Protein AF-T1AYI9-F1 (afdb_monomer)

Structure (mmCIF, N/CA/C/O backbone):
data_AF-T1AYI9-F1
#
_entry.id   AF-T1AYI9-F1
#
loop_
_atom_site.group_PDB
_atom_site.id
_atom_site.type_symbol
_atom_site.label_atom_id
_atom_site.label_alt_id
_atom_site.label_comp_id
_atom_site.label_asym_id
_atom_site.label_entity_id
_atom_site.label_seq_id
_atom_site.pdbx_PDB_ins_code
_atom_site.Cartn_x
_atom_site.Cartn_y
_atom_site.Cartn_z
_atom_site.occupancy
_atom_site.B_iso_or_equiv
_atom_site.auth_seq_id
_atom_site.auth_comp_id
_atom_site.auth_asym_id
_atom_site.auth_atom_id
_atom_site.pdbx_PDB_model_num
ATOM 1 N N . MET A 1 1 ? 16.077 8.785 27.965 1.00 60.31 1 MET A N 1
ATOM 2 C CA . MET A 1 1 ? 15.444 9.105 26.664 1.00 60.31 1 MET A CA 1
ATOM 3 C C . MET A 1 1 ? 15.566 7.973 25.637 1.00 60.31 1 MET A C 1
ATOM 5 O O . MET A 1 1 ? 14.597 7.742 24.940 1.00 60.31 1 MET A O 1
ATOM 9 N N . TRP A 1 2 ? 16.660 7.194 25.600 1.00 64.00 2 TRP A N 1
ATOM 10 C CA . TRP A 1 2 ? 16.842 6.026 24.706 1.00 64.00 2 TRP A CA 1
ATOM 11 C C . TRP A 1 2 ? 15.813 4.877 24.839 1.00 64.00 2 TRP A C 1
ATOM 13 O O . TRP A 1 2 ? 15.853 3.950 24.040 1.00 64.00 2 TRP A O 1
ATOM 23 N N . GLY A 1 3 ? 14.896 4.940 25.813 1.00 78.00 3 GLY A N 1
ATOM 24 C CA . GLY A 1 3 ? 13.821 3.959 26.022 1.00 78.00 3 GLY A CA 1
ATOM 25 C C . GLY A 1 3 ? 12.393 4.515 25.913 1.00 78.00 3 GLY A C 1
ATOM 26 O O . GLY A 1 3 ? 11.454 3.771 26.166 1.00 78.00 3 GLY A O 1
ATOM 27 N N . HIS A 1 4 ? 12.209 5.795 25.557 1.00 84.25 4 HIS A N 1
ATOM 28 C CA . HIS A 1 4 ? 10.883 6.427 25.430 1.00 84.25 4 HIS A CA 1
ATOM 29 C C . HIS A 1 4 ? 10.621 6.793 23.967 1.00 84.25 4 HIS A C 1
ATOM 31 O O . HIS A 1 4 ? 10.853 7.925 23.538 1.00 84.25 4 HIS A O 1
ATOM 37 N N . ALA A 1 5 ? 10.226 5.791 23.178 1.00 85.31 5 ALA A N 1
ATOM 38 C CA . ALA A 1 5 ? 10.074 5.918 21.728 1.00 85.31 5 ALA A CA 1
ATOM 39 C C . ALA A 1 5 ? 8.978 6.924 21.323 1.00 85.31 5 ALA A C 1
ATOM 41 O O . ALA A 1 5 ? 9.099 7.593 20.298 1.00 85.31 5 ALA A O 1
ATOM 42 N N . ASP A 1 6 ? 7.954 7.080 22.158 1.00 87.50 6 ASP A N 1
ATOM 43 C CA . ASP A 1 6 ? 6.885 8.069 22.037 1.00 87.50 6 ASP A CA 1
ATOM 44 C C . ASP A 1 6 ? 7.416 9.503 22.177 1.00 87.50 6 ASP A C 1
ATOM 46 O O . ASP A 1 6 ? 7.218 10.338 21.292 1.00 87.50 6 ASP A O 1
ATOM 50 N N . GLN A 1 7 ? 8.175 9.778 23.241 1.00 89.56 7 GLN A N 1
ATOM 51 C CA . GLN A 1 7 ? 8.784 11.086 23.483 1.00 89.56 7 GLN A CA 1
ATOM 52 C C . GLN A 1 7 ? 9.804 11.423 22.394 1.00 89.56 7 GLN A C 1
ATOM 54 O O . GLN A 1 7 ? 9.870 12.561 21.931 1.00 89.56 7 GLN A O 1
ATOM 59 N N . GLN A 1 8 ? 10.563 10.424 21.939 1.00 91.62 8 GLN A N 1
ATOM 60 C CA . GLN A 1 8 ? 11.468 10.556 20.801 1.00 91.62 8 GLN A CA 1
ATOM 61 C C . GLN A 1 8 ? 10.730 10.907 19.511 1.00 91.62 8 GLN A C 1
ATOM 63 O O . GLN A 1 8 ? 11.178 11.794 18.787 1.00 91.62 8 GLN A O 1
ATOM 68 N N . ALA A 1 9 ? 9.605 10.247 19.224 1.00 92.69 9 ALA A N 1
ATOM 69 C CA . ALA A 1 9 ? 8.801 10.525 18.040 1.00 92.69 9 ALA A CA 1
ATOM 70 C C . ALA A 1 9 ? 8.256 11.958 18.058 1.00 92.69 9 ALA A C 1
ATOM 72 O O . ALA A 1 9 ? 8.376 12.674 17.061 1.00 92.69 9 ALA A O 1
ATOM 73 N N . MET A 1 10 ? 7.719 12.394 19.202 1.00 94.25 10 MET A N 1
ATOM 74 C CA . MET A 1 10 ? 7.202 13.753 19.370 1.00 94.25 10 MET A CA 1
ATOM 75 C C . MET A 1 10 ? 8.305 14.798 19.244 1.00 94.25 10 MET A C 1
ATOM 77 O O . MET A 1 10 ? 8.157 15.750 18.478 1.00 94.25 10 MET A O 1
ATOM 81 N N . LEU A 1 11 ? 9.430 14.606 19.938 1.00 95.06 11 LEU A N 1
ATOM 82 C CA . LEU A 1 11 ? 10.567 15.518 19.860 1.00 95.06 11 LEU A CA 1
ATOM 83 C C . LEU A 1 11 ? 11.097 15.602 18.428 1.00 95.06 11 LEU A C 1
ATOM 85 O O . LEU A 1 11 ? 11.293 16.698 17.913 1.00 95.06 11 LEU A O 1
ATOM 89 N N . TRP A 1 12 ? 11.274 14.463 17.753 1.00 95.62 12 TRP A N 1
ATOM 90 C CA . TRP A 1 12 ? 11.760 14.429 16.376 1.00 95.62 12 TRP A CA 1
ATOM 91 C C . TRP A 1 12 ? 10.833 15.175 15.412 1.00 95.62 12 TRP A C 1
ATOM 93 O O . TRP A 1 12 ? 11.319 15.916 14.555 1.00 95.62 12 TRP A O 1
ATOM 103 N N . ALA A 1 13 ? 9.515 15.038 15.575 1.00 96.38 13 ALA A N 1
ATOM 104 C CA . ALA A 1 13 ? 8.531 15.799 14.811 1.00 96.38 13 ALA A CA 1
ATOM 105 C C . ALA A 1 13 ? 8.567 17.303 15.130 1.00 96.38 13 ALA A C 1
ATOM 107 O O . ALA A 1 13 ? 8.412 18.115 14.221 1.00 96.38 13 ALA A O 1
ATOM 108 N N . GLN A 1 14 ? 8.811 17.693 16.384 1.00 95.25 14 GLN A N 1
ATOM 109 C CA . GLN A 1 14 ? 8.949 19.103 16.767 1.00 95.25 14 GLN A CA 1
ATOM 110 C C . GLN A 1 14 ? 10.186 19.751 16.138 1.00 95.25 14 GLN A C 1
ATOM 112 O O . GLN A 1 14 ? 10.084 20.840 15.580 1.00 95.25 14 GLN A O 1
ATOM 117 N N . ILE A 1 15 ? 11.338 19.074 16.173 1.00 96.81 15 ILE A N 1
ATOM 118 C CA . ILE A 1 15 ? 12.576 19.599 15.575 1.00 96.81 15 ILE A CA 1
ATOM 119 C C . ILE A 1 15 ? 12.619 19.445 14.044 1.00 96.81 15 ILE A C 1
ATOM 121 O O . ILE A 1 15 ? 13.463 20.054 13.393 1.00 96.81 15 ILE A O 1
ATOM 125 N N . ASN A 1 16 ? 11.710 18.662 13.448 1.00 95.75 16 ASN A N 1
ATOM 126 C CA . ASN A 1 16 ? 11.573 18.499 11.995 1.00 95.75 16 ASN A CA 1
ATOM 127 C C . ASN A 1 16 ? 10.119 18.741 11.534 1.00 95.75 16 ASN A C 1
ATOM 129 O O . ASN A 1 16 ? 9.461 17.812 11.045 1.00 95.75 16 ASN A O 1
ATOM 133 N N . PRO A 1 17 ? 9.603 19.981 11.635 1.00 93.50 17 PRO A N 1
ATOM 134 C CA . PRO A 1 17 ? 8.199 20.285 11.346 1.00 93.50 17 PRO A CA 1
ATOM 135 C C . PRO A 1 17 ? 7.803 19.996 9.889 1.00 93.50 17 PRO A C 1
ATOM 137 O O . PRO A 1 17 ? 6.674 19.598 9.621 1.00 93.50 17 PRO A O 1
ATOM 140 N N . HIS A 1 18 ? 8.744 20.119 8.951 1.00 90.81 18 HIS A N 1
ATOM 141 C CA . HIS A 1 18 ? 8.508 19.900 7.518 1.00 90.81 18 HIS A CA 1
ATOM 142 C C . HIS A 1 18 ? 8.846 18.479 7.038 1.00 90.81 18 HIS A C 1
ATOM 144 O O . HIS A 1 18 ? 8.680 18.158 5.862 1.00 90.81 18 HIS A O 1
ATOM 150 N N . SER A 1 19 ? 9.331 17.601 7.923 1.00 93.25 19 SER A N 1
ATOM 151 C CA . SER A 1 19 ? 9.639 16.219 7.552 1.00 93.25 19 SER A CA 1
ATOM 152 C C . SER A 1 19 ? 8.375 15.372 7.590 1.00 93.25 19 SER A C 1
ATOM 154 O O . SER A 1 19 ? 7.926 14.965 8.661 1.00 93.25 19 SER A O 1
ATOM 156 N N . ALA A 1 20 ? 7.835 15.031 6.417 1.00 92.62 20 ALA A N 1
ATOM 157 C CA . ALA A 1 20 ? 6.688 14.128 6.316 1.00 92.62 20 ALA A CA 1
ATOM 158 C C . ALA A 1 20 ? 6.925 12.805 7.060 1.00 92.62 20 ALA A C 1
ATOM 160 O O . ALA A 1 20 ? 6.019 12.297 7.710 1.00 92.62 20 ALA A O 1
ATOM 161 N N . ARG A 1 21 ? 8.159 12.284 7.048 1.00 93.12 21 ARG A N 1
ATOM 162 C CA . ARG A 1 21 ? 8.516 11.066 7.785 1.00 93.12 21 ARG A CA 1
ATOM 163 C C . ARG A 1 21 ? 8.443 11.258 9.300 1.00 93.12 21 ARG A C 1
ATOM 165 O O . ARG A 1 21 ? 7.921 10.382 9.983 1.00 93.12 21 ARG A O 1
ATOM 172 N N . ALA A 1 22 ? 8.951 12.377 9.820 1.00 96.00 22 ALA A N 1
ATOM 173 C CA . ALA A 1 22 ? 8.902 12.661 11.255 1.00 96.00 22 ALA A CA 1
ATOM 174 C C . ALA A 1 22 ? 7.457 12.851 11.728 1.00 96.00 22 ALA A C 1
ATOM 176 O O . ALA A 1 22 ? 7.043 12.261 12.723 1.00 96.00 22 ALA A O 1
ATOM 177 N N . GLN A 1 23 ? 6.662 13.596 10.958 1.00 97.00 23 GLN A N 1
ATOM 178 C CA . GLN A 1 23 ? 5.251 13.822 11.260 1.00 97.00 23 GLN A CA 1
ATOM 179 C C . GLN A 1 23 ? 4.417 12.541 11.148 1.00 97.00 23 GLN A C 1
ATOM 181 O O . GLN A 1 23 ? 3.572 12.283 12.001 1.00 97.00 23 GLN A O 1
ATOM 186 N N . ALA A 1 24 ? 4.680 11.706 10.140 1.00 95.31 24 ALA A N 1
ATOM 187 C CA . ALA A 1 24 ? 4.054 10.397 10.004 1.00 95.31 24 ALA A CA 1
ATOM 188 C C . ALA A 1 24 ? 4.375 9.489 11.199 1.00 95.31 24 ALA A C 1
ATOM 190 O O . ALA A 1 24 ? 3.488 8.812 11.711 1.00 95.31 24 ALA A O 1
ATOM 191 N N . TYR A 1 25 ? 5.630 9.474 11.648 1.00 95.62 25 TYR A N 1
ATOM 192 C CA . TYR A 1 25 ? 6.048 8.675 12.796 1.00 95.62 25 TYR A CA 1
ATOM 193 C C . TYR A 1 25 ? 5.373 9.149 14.088 1.00 95.62 25 TYR A C 1
ATOM 195 O O . TYR A 1 25 ? 4.824 8.332 14.819 1.00 95.62 25 TYR A O 1
ATOM 203 N N . ALA A 1 26 ? 5.308 10.463 14.323 1.00 97.06 26 ALA A N 1
ATOM 204 C CA . ALA A 1 26 ? 4.557 11.022 15.445 1.00 97.06 26 ALA A CA 1
ATOM 205 C C . ALA A 1 26 ? 3.064 10.652 15.394 1.00 97.06 26 ALA A C 1
ATOM 207 O O . ALA A 1 26 ? 2.533 10.142 16.377 1.00 97.06 26 ALA A O 1
ATOM 208 N N . ALA A 1 27 ? 2.412 10.795 14.237 1.00 97.44 27 ALA A N 1
ATOM 209 C CA . ALA A 1 27 ? 1.005 10.422 14.077 1.00 97.44 27 ALA A CA 1
ATOM 210 C C . ALA A 1 27 ? 0.736 8.936 14.385 1.00 97.44 27 ALA A C 1
ATOM 212 O O . ALA A 1 27 ? -0.317 8.596 14.919 1.00 97.44 27 ALA A O 1
ATOM 213 N N . GLN A 1 28 ? 1.682 8.041 14.074 1.00 95.50 28 GLN A N 1
ATOM 214 C CA . GLN A 1 28 ? 1.567 6.618 14.420 1.00 95.50 28 GLN A CA 1
ATOM 215 C C . GLN A 1 28 ? 1.605 6.390 15.935 1.00 95.50 28 GLN A C 1
ATOM 217 O O . GLN A 1 28 ? 0.840 5.567 16.428 1.00 95.50 28 GLN A O 1
ATOM 222 N N . PHE A 1 29 ? 2.445 7.127 16.671 1.00 95.81 29 PHE A N 1
ATOM 223 C CA . PHE A 1 29 ? 2.471 7.069 18.137 1.00 95.81 29 PHE A CA 1
ATOM 224 C C . PHE A 1 29 ? 1.217 7.672 18.765 1.00 95.81 29 PHE A C 1
ATOM 226 O O . PHE A 1 29 ? 0.661 7.073 19.678 1.00 95.81 29 PHE A O 1
ATOM 233 N N . GLU A 1 30 ? 0.738 8.812 18.264 1.00 96.25 30 GLU A N 1
ATOM 234 C CA . GLU A 1 30 ? -0.527 9.410 18.712 1.00 96.25 30 GLU A CA 1
ATOM 235 C C . GLU A 1 30 ? -1.679 8.406 18.553 1.00 96.25 30 GLU A C 1
ATOM 237 O O . GLU A 1 30 ? -2.366 8.091 19.521 1.00 96.25 30 GLU A O 1
ATOM 242 N N . ALA A 1 31 ? -1.823 7.807 17.368 1.00 95.81 31 ALA A N 1
ATOM 243 C CA . ALA A 1 31 ? -2.833 6.783 17.108 1.00 95.81 31 ALA A CA 1
ATOM 244 C C . ALA A 1 31 ? -2.655 5.531 17.991 1.00 95.81 31 ALA A C 1
ATOM 246 O O . ALA A 1 31 ? -3.611 5.055 18.599 1.00 95.81 31 ALA A O 1
ATOM 247 N N . GLY A 1 32 ? -1.425 5.014 18.102 1.00 94.19 32 GLY A N 1
ATOM 248 C CA . GLY A 1 32 ? -1.103 3.832 18.912 1.00 94.19 32 GLY A CA 1
ATOM 249 C C . GLY A 1 32 ? -1.342 4.021 20.413 1.00 94.19 32 GLY A C 1
ATOM 250 O O . GLY A 1 32 ? -1.667 3.060 21.102 1.00 94.19 32 GLY A O 1
ATOM 251 N N . ASN A 1 33 ? -1.260 5.260 20.900 1.00 94.31 33 ASN A N 1
ATOM 252 C CA . ASN A 1 33 ? -1.524 5.632 22.291 1.00 94.31 33 ASN A CA 1
ATOM 253 C C . ASN A 1 33 ? -2.998 5.999 22.550 1.00 94.31 33 ASN A C 1
ATOM 255 O O . ASN A 1 33 ? -3.314 6.603 23.576 1.00 94.31 33 ASN A O 1
ATOM 259 N N . GLY A 1 34 ? -3.908 5.677 21.624 1.00 94.81 34 GLY A N 1
ATOM 260 C CA . GLY A 1 34 ? -5.333 5.971 21.773 1.00 94.81 34 GLY A CA 1
ATOM 261 C C . GLY A 1 34 ? -5.693 7.443 21.559 1.00 94.81 34 GLY A C 1
ATOM 262 O O . GLY A 1 34 ? -6.758 7.867 21.996 1.00 94.81 34 GLY A O 1
ATOM 263 N N . GLN A 1 35 ? -4.844 8.214 20.867 1.00 97.06 35 GLN A N 1
ATOM 264 C CA . GLN A 1 35 ? -5.085 9.613 20.486 1.00 97.06 35 GLN A CA 1
ATOM 265 C C . GLN A 1 35 ? -5.261 9.787 18.959 1.00 97.06 35 GLN A C 1
ATOM 267 O O . GLN A 1 35 ? -4.561 10.589 18.330 1.00 97.06 35 GLN A O 1
ATOM 272 N N . PRO A 1 36 ? -6.198 9.070 18.305 1.00 97.44 36 PRO A N 1
ATOM 273 C CA . PRO A 1 36 ? -6.382 9.167 16.856 1.00 97.44 36 PRO A CA 1
ATOM 274 C C . PRO A 1 36 ? -6.878 10.550 16.398 1.00 97.44 36 PRO A C 1
ATOM 276 O O . PRO A 1 36 ? -6.594 10.966 15.276 1.00 97.44 36 PRO A O 1
ATOM 279 N N . VAL A 1 37 ? -7.566 11.308 17.260 1.00 98.06 37 VAL A N 1
ATOM 280 C CA . VAL A 1 37 ? -7.987 12.689 16.956 1.00 98.06 37 VAL A CA 1
ATOM 281 C C . VAL A 1 37 ? -6.775 13.614 16.801 1.00 98.06 37 VAL A C 1
ATOM 283 O O . VAL A 1 37 ? -6.724 14.418 15.868 1.00 98.06 37 VAL A O 1
ATOM 286 N N . ASP A 1 38 ? -5.772 13.476 17.670 1.00 97.50 38 ASP A N 1
ATOM 287 C CA . ASP A 1 38 ? -4.544 14.273 17.602 1.00 97.50 38 ASP A CA 1
ATOM 288 C C . ASP A 1 38 ? -3.718 13.907 16.364 1.00 97.50 38 ASP A C 1
ATOM 290 O O . ASP A 1 38 ? -3.290 14.798 15.622 1.00 97.50 38 ASP A O 1
ATOM 294 N N . ALA A 1 39 ? -3.614 12.608 16.064 1.00 98.06 39 ALA A N 1
ATOM 295 C CA . ALA A 1 39 ? -2.990 12.119 14.839 1.00 98.06 39 ALA A CA 1
ATOM 296 C C . ALA A 1 39 ? -3.663 12.699 13.583 1.00 98.06 39 ALA A C 1
ATOM 298 O O . ALA A 1 39 ? -2.990 13.174 12.666 1.00 98.06 39 ALA A O 1
ATOM 299 N N . GLN A 1 40 ? -4.999 12.720 13.534 1.00 98.19 40 GLN A N 1
ATOM 300 C CA . GLN A 1 40 ? -5.732 13.307 12.413 1.00 98.19 40 GLN A CA 1
ATOM 301 C C . GLN A 1 40 ? -5.470 14.815 12.294 1.00 98.19 40 GLN A C 1
ATOM 303 O O . GLN A 1 40 ? -5.189 15.302 11.195 1.00 98.19 40 GLN A O 1
ATOM 308 N N . ARG A 1 41 ? -5.511 15.545 13.417 1.00 97.69 41 ARG A N 1
ATOM 309 C CA . ARG A 1 41 ? -5.231 16.988 13.469 1.00 97.69 41 ARG A CA 1
ATOM 310 C C . ARG A 1 41 ? -3.824 17.315 12.961 1.00 97.69 41 ARG A C 1
ATOM 312 O O . ARG A 1 41 ? -3.652 18.333 12.294 1.00 97.69 41 ARG A O 1
ATOM 319 N N . ARG A 1 42 ? -2.840 16.444 13.213 1.00 96.81 42 ARG A N 1
ATOM 320 C CA . ARG A 1 42 ? -1.474 16.557 12.676 1.00 96.81 42 ARG A CA 1
ATOM 321 C C . ARG A 1 42 ? -1.414 16.323 11.165 1.00 96.81 42 ARG A C 1
ATOM 323 O O . ARG A 1 42 ? -0.766 17.085 10.452 1.00 96.81 42 ARG A O 1
ATOM 330 N N . LEU A 1 43 ? -2.054 15.263 10.671 1.00 98.00 43 LEU A N 1
ATOM 331 C CA . LEU A 1 43 ? -1.887 14.796 9.288 1.00 98.00 43 LEU A CA 1
ATOM 332 C C . LEU A 1 43 ? -2.594 15.674 8.250 1.00 98.00 43 LEU A C 1
ATOM 334 O O . LEU A 1 43 ? -2.046 15.898 7.170 1.00 98.00 43 LEU A O 1
ATOM 338 N N . LEU A 1 44 ? -3.795 16.169 8.557 1.00 97.62 44 LEU A N 1
ATOM 339 C CA . LEU A 1 44 ? -4.621 16.924 7.608 1.00 97.62 44 LEU A CA 1
ATOM 340 C C . LEU A 1 44 ? -3.928 18.165 7.004 1.00 97.62 44 LEU A C 1
ATOM 342 O O . LEU A 1 44 ? -3.865 18.246 5.775 1.00 97.62 44 LEU A O 1
ATOM 346 N N . PRO A 1 45 ? -3.373 19.112 7.789 1.00 96.44 45 PRO A N 1
ATOM 347 C CA . PRO A 1 45 ? -2.722 20.294 7.217 1.00 96.44 45 PRO A CA 1
ATOM 348 C C . PRO A 1 45 ? -1.465 19.942 6.410 1.00 96.44 45 PRO A C 1
ATOM 350 O O . PRO A 1 45 ? -1.189 20.568 5.388 1.00 96.44 45 PRO A O 1
ATOM 353 N N . LEU A 1 46 ? -0.724 18.907 6.818 1.00 96.31 46 LEU A N 1
ATOM 354 C CA . LEU A 1 46 ? 0.473 18.460 6.104 1.00 96.31 46 LEU A CA 1
ATOM 355 C C . LEU A 1 46 ? 0.134 17.857 4.740 1.00 96.31 46 LEU A C 1
ATOM 357 O O . LEU A 1 46 ? 0.857 18.093 3.777 1.00 96.31 46 LEU A O 1
ATOM 361 N N . LEU A 1 47 ? -0.967 17.111 4.642 1.00 96.44 47 LEU A N 1
ATOM 362 C CA . LEU A 1 47 ? -1.450 16.571 3.370 1.00 96.44 47 LEU A CA 1
ATOM 363 C C . LEU A 1 47 ? -1.988 17.653 2.438 1.00 96.44 47 LEU A C 1
ATOM 365 O O . LEU A 1 47 ? -1.806 17.545 1.229 1.00 96.44 47 LEU A O 1
ATOM 369 N N . ALA A 1 48 ? -2.608 18.701 2.984 1.00 95.94 48 ALA A N 1
ATOM 370 C CA . ALA A 1 48 ? -3.014 19.855 2.187 1.00 95.94 48 ALA A CA 1
ATOM 371 C C . ALA A 1 48 ? -1.798 20.574 1.573 1.00 95.94 48 ALA A C 1
ATOM 373 O O . ALA A 1 48 ? -1.840 20.969 0.411 1.00 95.94 48 ALA A O 1
ATOM 374 N N . ALA A 1 49 ? -0.701 20.702 2.328 1.00 95.75 49 ALA A N 1
ATOM 375 C CA . ALA A 1 49 ? 0.539 21.315 1.849 1.00 95.75 49 ALA A CA 1
ATOM 376 C C . ALA A 1 49 ? 1.363 20.397 0.924 1.00 95.75 49 ALA A C 1
ATOM 378 O O . ALA A 1 49 ? 2.034 20.873 0.007 1.00 95.75 49 ALA A O 1
ATOM 379 N N . HIS A 1 50 ? 1.328 19.085 1.163 1.00 95.62 50 HIS A N 1
ATOM 380 C CA . HIS A 1 50 ? 2.160 18.093 0.479 1.00 95.62 50 HIS A CA 1
ATOM 381 C C . HIS A 1 50 ? 1.327 16.878 0.031 1.00 95.62 50 HIS A C 1
ATOM 383 O O . HIS A 1 50 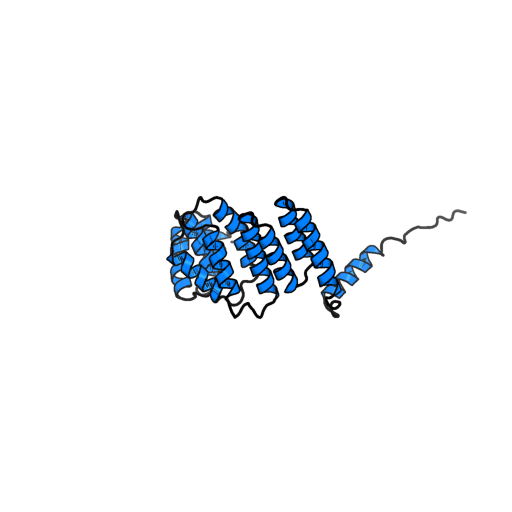? 1.437 15.792 0.612 1.00 95.62 50 HIS A O 1
ATOM 389 N N . PRO A 1 51 ? 0.492 17.036 -1.013 1.00 96.69 51 PRO A N 1
ATOM 390 C CA . PRO A 1 51 ? -0.444 15.999 -1.449 1.00 96.69 51 PRO A CA 1
ATOM 391 C C . PRO A 1 51 ? 0.231 14.769 -2.077 1.00 96.69 51 PRO A C 1
ATOM 393 O O . PRO A 1 51 ? -0.435 13.761 -2.284 1.00 96.69 51 PRO A O 1
ATOM 396 N N . ASP A 1 52 ? 1.534 14.820 -2.368 1.00 96.00 52 ASP A N 1
ATOM 397 C CA . ASP A 1 52 ? 2.322 13.708 -2.913 1.00 96.00 52 ASP A CA 1
ATOM 398 C C . ASP A 1 52 ? 2.914 12.779 -1.834 1.00 96.00 52 ASP A C 1
ATOM 400 O O . ASP A 1 52 ? 3.560 11.774 -2.151 1.00 96.00 52 ASP A O 1
ATOM 404 N N . GLN A 1 53 ? 2.679 13.076 -0.550 1.00 96.25 53 GLN A N 1
ATOM 405 C CA . GLN A 1 53 ? 3.235 12.325 0.575 1.00 96.25 53 GLN A CA 1
ATOM 406 C C . GLN A 1 53 ? 2.364 11.128 0.964 1.00 96.25 53 GLN A C 1
ATOM 408 O O . GLN A 1 53 ? 1.576 11.166 1.913 1.00 96.25 53 GLN A O 1
ATOM 413 N N . VAL A 1 54 ? 2.574 10.011 0.267 1.00 96.62 54 VAL A N 1
ATOM 414 C CA . VAL A 1 54 ? 1.822 8.759 0.471 1.00 96.62 54 VAL A CA 1
ATOM 415 C C . VAL A 1 54 ? 1.874 8.237 1.914 1.00 96.62 54 VAL A C 1
ATOM 417 O O . VAL A 1 54 ? 0.875 7.731 2.416 1.00 96.62 54 VAL A O 1
ATOM 420 N N . GLN A 1 55 ? 2.987 8.431 2.632 1.00 95.56 55 GLN A N 1
ATOM 421 C CA . GLN A 1 55 ? 3.104 8.006 4.033 1.00 95.56 55 GLN A CA 1
ATOM 422 C C . GLN A 1 55 ? 2.112 8.735 4.951 1.00 95.56 55 GLN A C 1
ATOM 424 O O . GLN A 1 55 ? 1.530 8.117 5.842 1.00 95.56 55 GLN A O 1
ATOM 429 N N . LEU A 1 56 ? 1.894 10.034 4.721 1.00 97.31 56 LEU A N 1
ATOM 430 C CA . LEU A 1 56 ? 0.920 10.814 5.481 1.00 97.31 56 LEU A CA 1
ATOM 431 C C . LEU A 1 56 ? -0.506 10.371 5.141 1.00 97.31 56 LEU A C 1
ATOM 433 O O . LEU A 1 56 ? -1.325 10.198 6.041 1.00 97.31 56 LEU A O 1
ATOM 437 N N . ALA A 1 57 ? -0.786 10.136 3.856 1.00 98.12 57 ALA A N 1
ATOM 438 C CA . ALA A 1 57 ? -2.113 9.740 3.396 1.00 98.12 57 ALA A CA 1
ATOM 439 C C . ALA A 1 57 ? -2.514 8.363 3.940 1.00 98.12 57 ALA A C 1
ATOM 441 O O . ALA A 1 57 ? -3.619 8.189 4.443 1.00 98.12 57 ALA A O 1
ATOM 442 N N . PHE A 1 58 ? -1.594 7.402 3.917 1.00 97.75 58 PHE A N 1
ATOM 443 C CA . PHE A 1 58 ? -1.809 6.059 4.453 1.00 97.75 58 PHE A CA 1
ATOM 444 C C . PHE A 1 58 ? -2.001 6.052 5.969 1.00 97.75 58 PHE A C 1
ATOM 446 O O . PHE A 1 58 ? -2.873 5.347 6.477 1.00 97.75 58 PHE A O 1
ATOM 453 N N . ASN A 1 59 ? -1.245 6.876 6.699 1.00 97.50 59 ASN A N 1
ATOM 454 C CA . ASN A 1 59 ? -1.496 7.066 8.123 1.00 97.50 59 ASN A CA 1
ATOM 455 C C . ASN A 1 59 ? -2.882 7.673 8.378 1.00 97.50 59 ASN A C 1
ATOM 457 O O . ASN A 1 59 ? -3.549 7.245 9.314 1.00 97.50 59 ASN A O 1
ATOM 461 N N . LEU A 1 60 ? -3.341 8.619 7.549 1.00 98.50 60 LEU A N 1
ATOM 462 C CA . LEU A 1 60 ? -4.670 9.213 7.705 1.00 98.50 60 LEU A CA 1
ATOM 463 C C . LEU A 1 60 ? -5.779 8.170 7.519 1.00 98.50 60 LEU A C 1
ATOM 465 O O . LEU A 1 60 ? -6.726 8.175 8.300 1.00 98.50 60 LEU A O 1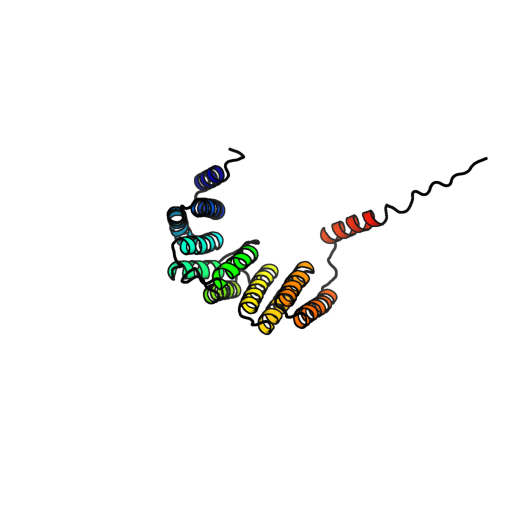
ATOM 469 N N . LEU A 1 61 ? -5.648 7.261 6.544 1.00 98.38 61 LEU A N 1
ATOM 470 C CA . LEU A 1 61 ? -6.591 6.149 6.370 1.00 98.38 61 LEU A CA 1
ATOM 471 C C . LEU A 1 61 ? -6.641 5.259 7.621 1.00 98.38 61 LEU A C 1
ATOM 473 O O . LEU A 1 61 ? -7.723 4.983 8.134 1.00 98.38 61 LEU A O 1
ATOM 477 N N . ASN A 1 62 ? -5.477 4.875 8.156 1.00 96.50 62 ASN A N 1
ATOM 478 C CA . ASN A 1 62 ? -5.389 4.061 9.372 1.00 96.50 62 ASN A CA 1
ATOM 479 C C . ASN A 1 62 ? -6.027 4.766 10.582 1.00 96.50 62 ASN A C 1
ATOM 481 O O . ASN A 1 62 ? -6.775 4.152 11.338 1.00 96.50 62 ASN A O 1
ATOM 485 N N . VAL A 1 63 ? -5.747 6.059 10.756 1.00 97.88 63 VAL A N 1
ATOM 486 C CA . VAL A 1 63 ? -6.289 6.879 11.848 1.00 97.88 63 VAL A CA 1
ATOM 487 C C . VAL A 1 63 ? -7.803 7.019 11.731 1.00 97.88 63 VAL A C 1
ATOM 489 O O . VAL A 1 63 ? -8.518 6.824 12.706 1.00 97.88 63 VAL A O 1
ATOM 492 N N . GLN A 1 64 ? -8.316 7.320 10.539 1.00 98.00 64 GLN A N 1
ATOM 493 C CA . GLN A 1 64 ? -9.757 7.431 10.318 1.00 98.00 64 GLN A CA 1
ATOM 494 C C . GLN A 1 64 ? -10.487 6.114 10.554 1.00 98.00 64 GLN A C 1
ATOM 496 O O . GLN A 1 64 ? -11.586 6.103 11.101 1.00 98.00 64 GLN A O 1
ATOM 501 N N . CYS A 1 65 ? -9.839 5.001 10.231 1.00 96.62 65 CYS A N 1
ATOM 502 C CA . CYS A 1 65 ? -10.359 3.690 10.554 1.00 96.62 65 CYS A CA 1
ATOM 503 C C . CYS A 1 65 ? -10.570 3.492 12.066 1.00 96.62 65 CYS A C 1
ATOM 505 O O . CYS A 1 65 ? -11.614 2.999 12.483 1.00 96.62 65 CYS A O 1
ATOM 507 N N . GLN A 1 66 ? -9.636 3.969 12.899 1.00 95.94 66 GLN A N 1
ATOM 508 C CA . GLN A 1 66 ? -9.784 3.973 14.363 1.00 95.94 66 GLN A CA 1
ATOM 509 C C . GLN A 1 66 ? -10.869 4.945 14.856 1.00 95.94 66 GLN A C 1
ATOM 511 O O . GLN A 1 66 ? -11.453 4.727 15.912 1.00 95.94 66 GLN A O 1
ATOM 516 N N . LEU A 1 67 ? -11.152 6.004 14.092 1.00 97.12 67 LEU A N 1
ATOM 517 C CA . LEU A 1 67 ? -12.208 6.984 14.376 1.00 97.12 67 LEU A CA 1
ATOM 518 C C . LEU A 1 67 ? -13.601 6.542 13.891 1.00 97.12 67 LEU A C 1
ATOM 520 O O . LEU A 1 67 ? -14.554 7.307 14.021 1.00 97.12 67 LEU A O 1
ATOM 524 N N . GLY A 1 68 ? -13.733 5.330 13.347 1.00 95.88 68 GLY A N 1
ATOM 525 C CA . GLY A 1 68 ? -15.020 4.751 12.954 1.00 95.88 68 GLY A CA 1
ATOM 526 C C . GLY A 1 68 ? -15.307 4.749 11.453 1.00 95.88 68 GLY A C 1
ATOM 527 O O . GLY A 1 68 ? -16.393 4.335 11.054 1.00 95.88 68 GLY A O 1
ATOM 528 N N . GLY A 1 69 ? -14.363 5.169 10.608 1.00 97.25 69 GLY A N 1
ATOM 529 C CA . GLY A 1 69 ? -14.488 5.014 9.160 1.00 97.25 69 GLY A CA 1
ATOM 530 C C . GLY A 1 69 ? -13.671 6.010 8.348 1.00 97.25 69 GLY A C 1
ATOM 531 O O . GLY A 1 69 ? -13.369 7.120 8.784 1.00 97.25 69 GLY A O 1
ATOM 532 N N . VAL A 1 70 ? -13.336 5.605 7.128 1.00 98.12 70 VAL A N 1
ATOM 533 C CA . VAL A 1 70 ? -12.605 6.415 6.156 1.00 98.12 70 VAL A CA 1
ATOM 534 C C . VAL A 1 70 ? -13.559 7.301 5.370 1.00 98.12 70 VAL A C 1
ATOM 536 O O . VAL A 1 70 ? -14.542 6.847 4.786 1.00 98.12 70 VAL A O 1
ATOM 539 N N . THR A 1 71 ? -13.238 8.591 5.315 1.00 98.06 71 THR A N 1
ATOM 540 C CA . THR A 1 71 ? -14.013 9.574 4.563 1.00 98.06 71 THR A CA 1
ATOM 541 C C . THR A 1 71 ? -13.613 9.589 3.090 1.00 98.06 71 THR A C 1
ATOM 543 O O . THR A 1 71 ? -12.461 9.335 2.725 1.00 98.06 71 THR A O 1
ATOM 546 N N . ALA A 1 72 ? -14.548 9.987 2.222 1.00 97.94 72 ALA A N 1
ATOM 547 C CA . ALA A 1 72 ? -14.278 10.152 0.792 1.00 97.94 72 ALA A CA 1
ATOM 548 C C . ALA A 1 72 ? -13.113 11.125 0.518 1.00 97.94 72 ALA A C 1
ATOM 550 O O . ALA A 1 72 ? -12.332 10.911 -0.409 1.00 97.94 72 ALA A O 1
ATOM 551 N N . ALA A 1 73 ? -12.960 12.160 1.354 1.00 97.81 73 ALA A N 1
ATOM 552 C CA . ALA A 1 73 ? -11.863 13.119 1.258 1.00 97.81 73 ALA A CA 1
ATOM 553 C C . ALA A 1 73 ? -10.498 12.472 1.545 1.00 97.81 73 ALA A C 1
ATOM 555 O O . ALA A 1 73 ? -9.557 12.683 0.785 1.00 97.81 73 ALA A O 1
ATOM 556 N N . ALA A 1 74 ? -10.380 11.641 2.586 1.00 98.12 74 ALA A N 1
ATOM 557 C CA . ALA A 1 74 ? -9.126 10.942 2.874 1.00 98.12 74 ALA A CA 1
ATOM 558 C C . ALA A 1 74 ? -8.791 9.893 1.809 1.00 98.12 74 ALA A C 1
ATOM 560 O O . ALA A 1 74 ? -7.639 9.802 1.383 1.00 98.12 74 ALA A O 1
ATOM 561 N N . ALA A 1 75 ? -9.798 9.161 1.323 1.00 98.50 75 ALA A N 1
ATOM 562 C CA . ALA A 1 75 ? -9.643 8.256 0.189 1.00 98.50 75 ALA A CA 1
ATOM 563 C C . ALA A 1 75 ? -9.130 8.998 -1.058 1.00 98.50 75 ALA A C 1
ATOM 565 O O . ALA A 1 75 ? -8.223 8.520 -1.741 1.00 98.50 75 ALA A O 1
ATOM 566 N N . GLN A 1 76 ? -9.656 10.197 -1.331 1.00 98.50 76 GLN A N 1
ATOM 567 C CA . GLN A 1 76 ? -9.184 11.024 -2.438 1.00 98.50 76 GLN A CA 1
ATOM 568 C C . GLN A 1 76 ? -7.752 11.524 -2.223 1.00 98.50 76 GLN A C 1
ATOM 570 O O . GLN A 1 76 ? -6.952 11.453 -3.154 1.00 98.50 76 GLN A O 1
ATOM 575 N N . SER A 1 77 ? -7.393 11.962 -1.015 1.00 98.31 77 SER A N 1
ATOM 576 C CA . SER A 1 77 ? -6.013 12.342 -0.685 1.00 98.31 77 SER A CA 1
ATOM 577 C C . SER A 1 77 ? -5.034 11.184 -0.894 1.00 98.31 77 SER A C 1
ATOM 579 O O . SER A 1 77 ? -3.958 11.385 -1.451 1.00 98.31 77 SER A O 1
ATOM 581 N N . ALA A 1 78 ? -5.415 9.959 -0.521 1.00 98.50 78 ALA A N 1
ATOM 582 C CA . ALA A 1 78 ? -4.601 8.769 -0.753 1.00 98.50 78 ALA A CA 1
ATOM 583 C C . ALA A 1 78 ? -4.446 8.436 -2.243 1.00 98.50 78 ALA A C 1
ATOM 585 O O . ALA A 1 78 ? -3.332 8.140 -2.679 1.00 98.50 78 ALA A O 1
ATOM 586 N N . ARG A 1 79 ? -5.514 8.553 -3.046 1.00 98.69 79 ARG A N 1
ATOM 587 C CA . ARG A 1 79 ? -5.424 8.409 -4.511 1.00 98.69 79 ARG A CA 1
ATOM 588 C C . ARG A 1 79 ? -4.493 9.451 -5.126 1.00 98.69 79 ARG A C 1
ATOM 590 O O . ARG A 1 79 ? -3.629 9.094 -5.922 1.00 98.69 79 ARG A O 1
ATOM 597 N N . THR A 1 80 ? -4.619 10.717 -4.730 1.00 98.50 80 THR A N 1
ATOM 598 C CA . THR A 1 80 ? -3.735 11.795 -5.201 1.00 98.50 80 THR A CA 1
ATOM 599 C C . THR A 1 80 ? -2.276 11.515 -4.843 1.00 98.50 80 THR A C 1
ATOM 601 O O . THR A 1 80 ? -1.398 11.648 -5.699 1.00 98.50 80 THR A O 1
ATOM 604 N N . ALA A 1 81 ? -2.010 11.069 -3.614 1.00 98.12 81 ALA A N 1
ATOM 605 C CA . ALA A 1 81 ? -0.662 10.727 -3.186 1.00 98.12 81 ALA A CA 1
ATOM 606 C C . ALA A 1 81 ? -0.085 9.561 -4.002 1.00 98.12 81 ALA A C 1
ATOM 608 O O . ALA A 1 81 ? 1.031 9.663 -4.502 1.00 98.12 81 ALA A O 1
ATOM 609 N N . MET A 1 82 ? -0.857 8.496 -4.236 1.00 98.19 82 MET A N 1
ATOM 610 C CA . MET A 1 82 ? -0.440 7.377 -5.094 1.00 98.19 82 MET A CA 1
ATOM 611 C C . MET A 1 82 ? -0.151 7.820 -6.536 1.00 98.19 82 MET A C 1
ATOM 613 O O . MET A 1 82 ? 0.875 7.444 -7.108 1.00 98.19 82 MET A O 1
ATOM 617 N N . ALA A 1 83 ? -1.002 8.684 -7.095 1.00 98.06 83 ALA A N 1
ATOM 618 C CA . ALA A 1 83 ? -0.870 9.195 -8.457 1.00 98.06 83 ALA A CA 1
ATOM 619 C C . ALA A 1 83 ? 0.332 10.131 -8.663 1.00 98.06 83 ALA A C 1
ATOM 621 O O . ALA A 1 83 ? 0.767 10.324 -9.799 1.00 98.06 83 ALA A O 1
ATOM 622 N N . THR A 1 84 ? 0.872 10.728 -7.594 1.00 97.00 84 THR A N 1
ATOM 623 C CA . THR A 1 84 ? 1.884 11.796 -7.702 1.00 97.00 84 THR A CA 1
ATOM 624 C C . THR A 1 84 ? 3.179 11.544 -6.929 1.00 97.00 84 THR A C 1
ATOM 626 O O . THR A 1 84 ? 4.176 12.231 -7.187 1.00 97.00 84 THR A O 1
ATOM 629 N N . MET A 1 85 ? 3.219 10.548 -6.036 1.00 95.50 85 MET A N 1
ATOM 630 C CA . MET A 1 85 ? 4.403 10.211 -5.242 1.00 95.50 85 MET A CA 1
ATOM 631 C C . MET A 1 85 ? 5.634 9.960 -6.115 1.00 95.50 85 MET A C 1
ATOM 633 O O . MET A 1 85 ? 5.550 9.435 -7.227 1.00 95.50 85 MET A O 1
ATOM 637 N N . ARG A 1 86 ? 6.805 10.336 -5.597 1.00 91.31 86 ARG A N 1
ATOM 638 C CA . ARG A 1 86 ? 8.077 10.234 -6.331 1.00 91.31 86 ARG A CA 1
ATOM 639 C C . ARG A 1 86 ? 8.824 8.937 -6.046 1.00 91.31 86 ARG A C 1
ATOM 641 O O . ARG A 1 86 ? 9.352 8.317 -6.960 1.00 91.31 86 ARG A O 1
ATOM 648 N N . ASN A 1 87 ? 8.906 8.548 -4.776 1.00 84.94 87 ASN A N 1
ATOM 649 C CA . ASN A 1 87 ? 9.622 7.347 -4.360 1.00 84.94 87 ASN A CA 1
ATOM 650 C C . ASN A 1 87 ? 9.046 6.815 -3.041 1.00 84.94 87 ASN A C 1
ATOM 652 O O . ASN A 1 87 ? 9.331 7.381 -1.986 1.00 84.94 87 ASN A O 1
ATOM 656 N N . PRO A 1 88 ? 8.265 5.730 -3.075 1.00 84.06 88 PRO A N 1
ATOM 657 C CA . PRO A 1 88 ? 7.647 5.203 -1.869 1.00 84.06 88 PRO A CA 1
ATOM 658 C C . PRO A 1 88 ? 8.566 4.301 -1.027 1.00 84.06 88 PRO A C 1
ATOM 660 O O . PRO A 1 88 ? 8.161 3.864 0.046 1.00 84.06 88 PRO A O 1
ATOM 663 N N . GLY A 1 89 ? 9.793 3.981 -1.458 1.00 85.25 89 GLY A N 1
ATOM 664 C CA . GLY A 1 89 ? 10.613 3.006 -0.721 1.00 85.25 89 GLY A CA 1
ATOM 665 C C . GLY A 1 89 ? 9.904 1.647 -0.606 1.00 85.25 89 GLY A C 1
ATOM 666 O O . GLY A 1 89 ? 9.165 1.250 -1.497 1.00 85.25 89 GLY A O 1
ATOM 667 N N . THR A 1 90 ? 10.086 0.930 0.497 1.00 85.94 90 THR A N 1
ATOM 668 C CA . THR A 1 90 ? 9.370 -0.333 0.779 1.00 85.94 90 THR A CA 1
ATOM 669 C C . THR A 1 90 ? 7.984 -0.118 1.411 1.00 85.94 90 THR A C 1
ATOM 671 O O . THR A 1 90 ? 7.347 -1.057 1.894 1.00 85.94 90 THR A O 1
ATOM 674 N N . LEU A 1 91 ? 7.502 1.130 1.452 1.00 92.44 91 LEU A N 1
ATOM 675 C CA . LEU A 1 91 ? 6.261 1.479 2.139 1.00 92.44 91 LEU A CA 1
ATOM 676 C C . LEU A 1 91 ? 5.040 0.813 1.505 1.00 92.44 91 LEU A C 1
ATOM 678 O O . LEU A 1 91 ? 4.183 0.351 2.249 1.00 92.44 91 LEU A O 1
ATOM 682 N N . LEU A 1 92 ? 4.953 0.755 0.169 1.00 93.69 92 LEU A N 1
ATOM 683 C CA . LEU A 1 92 ? 3.750 0.245 -0.499 1.00 93.69 92 LEU A CA 1
ATOM 684 C C . LEU A 1 92 ? 3.497 -1.212 -0.134 1.00 93.69 92 LEU A C 1
ATOM 686 O O . LEU A 1 92 ? 2.463 -1.521 0.445 1.00 93.69 92 LEU A O 1
ATOM 690 N N . THR A 1 93 ? 4.458 -2.090 -0.412 1.00 92.25 93 THR A N 1
ATOM 691 C CA . THR A 1 93 ? 4.298 -3.533 -0.200 1.00 92.25 93 THR A CA 1
ATOM 692 C C . THR A 1 93 ? 4.023 -3.849 1.268 1.00 92.25 93 THR A C 1
ATOM 694 O O . THR A 1 93 ? 3.097 -4.594 1.580 1.00 92.25 93 THR A O 1
ATOM 697 N N . SER A 1 94 ? 4.743 -3.200 2.190 1.00 92.44 94 SER A N 1
ATOM 698 C CA . SER A 1 94 ? 4.531 -3.402 3.626 1.00 92.44 94 SER A CA 1
ATOM 699 C C . SER A 1 94 ? 3.195 -2.851 4.141 1.00 92.44 94 SER A C 1
ATOM 701 O O . SER A 1 94 ? 2.586 -3.468 5.015 1.00 92.44 94 SER A O 1
ATOM 703 N N . TRP A 1 95 ? 2.727 -1.698 3.651 1.00 96.12 95 TRP A N 1
ATOM 704 C CA . TRP A 1 95 ? 1.449 -1.125 4.076 1.00 96.12 95 TRP A CA 1
ATOM 705 C C . TRP A 1 95 ? 0.269 -1.895 3.483 1.00 96.12 95 TRP A C 1
ATOM 707 O O . TRP A 1 95 ? -0.621 -2.277 4.240 1.00 96.12 95 TRP A O 1
ATOM 717 N N . PHE A 1 96 ? 0.291 -2.197 2.181 1.00 96.75 96 PHE A N 1
ATOM 718 C CA . PHE A 1 96 ? -0.788 -2.927 1.514 1.00 96.75 96 PHE A CA 1
ATOM 719 C C . PHE A 1 96 ? -0.972 -4.340 2.070 1.00 96.75 96 PHE A C 1
ATOM 721 O O . PHE A 1 96 ? -2.111 -4.740 2.297 1.00 96.75 96 PHE A O 1
ATOM 728 N N . GLY A 1 97 ? 0.116 -5.053 2.386 1.00 91.69 97 GLY A N 1
ATOM 729 C CA . GLY A 1 97 ? 0.024 -6.382 3.000 1.00 91.69 97 GLY A CA 1
ATOM 730 C C . GLY A 1 97 ? -0.751 -6.380 4.326 1.00 91.69 97 GLY A C 1
ATOM 731 O O . GLY A 1 97 ? -1.521 -7.296 4.597 1.00 91.69 97 GLY A O 1
ATOM 732 N N . ARG A 1 98 ? -0.625 -5.318 5.138 1.00 93.56 98 ARG A N 1
ATOM 733 C CA . ARG A 1 98 ? -1.430 -5.147 6.365 1.00 93.56 98 ARG A CA 1
ATOM 734 C C . ARG A 1 98 ? -2.835 -4.622 6.073 1.00 93.56 98 ARG A C 1
ATOM 736 O O . ARG A 1 98 ? -3.803 -5.095 6.662 1.00 93.56 98 ARG A O 1
ATOM 743 N N . ALA A 1 99 ? -2.944 -3.640 5.179 1.00 96.00 99 ALA A N 1
ATOM 744 C CA . ALA A 1 99 ? -4.200 -2.995 4.816 1.00 96.00 99 ALA A CA 1
ATOM 745 C C . ALA A 1 99 ? -5.215 -3.987 4.238 1.00 96.00 99 ALA A C 1
ATOM 747 O O . ALA A 1 99 ? -6.400 -3.894 4.539 1.00 96.00 99 ALA A O 1
ATOM 748 N N . LEU A 1 100 ? -4.759 -4.964 3.453 1.00 95.31 100 LEU A N 1
ATOM 749 C CA . LEU A 1 100 ? -5.634 -5.952 2.834 1.00 95.31 100 LEU A CA 1
ATOM 750 C C . LEU A 1 100 ? -6.399 -6.783 3.870 1.00 95.31 100 LEU A C 1
ATOM 752 O O . LEU A 1 100 ? -7.606 -6.960 3.728 1.00 95.31 100 LEU A O 1
ATOM 756 N N . GLY A 1 101 ? -5.735 -7.197 4.955 1.00 92.94 101 GLY A N 1
ATOM 757 C CA . GLY A 1 101 ? -6.391 -7.906 6.056 1.00 92.94 101 GLY A CA 1
ATOM 758 C C . GLY A 1 101 ? -7.454 -7.056 6.760 1.00 92.94 101 GLY A C 1
ATOM 759 O O . GLY A 1 101 ? -8.544 -7.544 7.049 1.00 92.94 101 GLY A O 1
ATOM 760 N N . VAL A 1 102 ? -7.182 -5.762 6.974 1.00 93.00 102 VAL A N 1
ATOM 761 C CA . VAL A 1 102 ? -8.161 -4.824 7.559 1.00 93.00 102 VAL A CA 1
ATOM 762 C C . VAL A 1 102 ? -9.364 -4.633 6.630 1.00 93.00 102 VAL A C 1
ATOM 764 O O . VAL A 1 102 ? -10.505 -4.681 7.085 1.00 93.00 102 VAL A O 1
ATOM 767 N N . ALA A 1 103 ? -9.115 -4.472 5.330 1.00 95.62 103 ALA A N 1
ATOM 768 C CA . ALA A 1 103 ? -10.153 -4.307 4.319 1.00 95.62 103 ALA A CA 1
ATOM 769 C C . ALA A 1 103 ? -11.042 -5.555 4.173 1.00 95.62 103 ALA A C 1
ATOM 771 O O . ALA A 1 103 ? -12.256 -5.430 4.033 1.00 95.62 103 ALA A O 1
ATOM 772 N N . GLN A 1 104 ? -10.463 -6.759 4.240 1.00 93.88 104 GLN A N 1
ATOM 773 C CA . GLN A 1 104 ? -11.216 -8.019 4.195 1.00 93.88 104 GLN A CA 1
ATOM 774 C C . GLN A 1 104 ? -12.055 -8.255 5.453 1.00 93.88 104 GLN A C 1
ATOM 776 O O . GLN A 1 104 ? -13.128 -8.846 5.367 1.00 93.88 104 GLN A O 1
ATOM 781 N N . ALA A 1 105 ? -11.590 -7.783 6.612 1.00 92.81 105 ALA A N 1
ATOM 782 C CA . ALA A 1 105 ? -12.331 -7.918 7.859 1.00 92.81 105 ALA A CA 1
ATOM 783 C C . ALA A 1 105 ? -13.615 -7.065 7.886 1.00 92.81 105 ALA A C 1
ATOM 785 O O . ALA A 1 105 ? -14.477 -7.315 8.718 1.00 92.81 105 ALA A O 1
ATOM 786 N N . ALA A 1 106 ? -13.746 -6.069 6.999 1.00 90.12 106 ALA A N 1
ATOM 787 C CA . ALA A 1 106 ? -14.946 -5.246 6.814 1.00 90.12 106 ALA A CA 1
ATOM 788 C C . ALA A 1 106 ? -15.460 -4.513 8.079 1.00 90.12 106 ALA A C 1
ATOM 790 O O . ALA A 1 106 ? -16.616 -4.105 8.139 1.00 90.12 106 ALA A O 1
ATOM 791 N N . HIS A 1 107 ? -14.596 -4.280 9.074 1.00 92.00 107 HIS A N 1
ATOM 792 C CA . HIS A 1 107 ? -14.938 -3.556 10.312 1.00 92.00 107 HIS A CA 1
ATOM 793 C C . HIS A 1 107 ? -14.794 -2.031 10.198 1.00 92.00 107 HIS A C 1
ATOM 795 O O . HIS A 1 107 ? -15.050 -1.308 11.157 1.00 92.00 107 HIS A O 1
ATOM 801 N N . CYS A 1 108 ? -14.341 -1.541 9.046 1.00 96.06 108 CYS A N 1
ATOM 802 C CA . CYS A 1 108 ? -13.934 -0.162 8.853 1.00 96.06 108 CYS A CA 1
ATOM 803 C C . CYS A 1 108 ? -14.676 0.453 7.664 1.00 96.06 108 CYS A C 1
ATOM 805 O O . CYS A 1 108 ? -14.262 0.260 6.518 1.00 96.06 108 CYS A O 1
ATOM 807 N N . PRO A 1 109 ? -15.786 1.172 7.906 1.00 97.00 109 PRO A N 1
ATOM 808 C CA . PRO A 1 109 ? -16.582 1.762 6.838 1.00 97.00 109 PRO A CA 1
ATOM 809 C C . PRO A 1 109 ? -15.723 2.615 5.902 1.00 97.00 109 PRO A C 1
ATOM 811 O O . PRO A 1 109 ? -14.937 3.445 6.355 1.00 97.00 109 PRO A O 1
ATOM 814 N N . GLY A 1 110 ? -15.848 2.394 4.594 1.00 95.81 110 GLY A N 1
ATOM 815 C CA . GLY A 1 110 ? -15.075 3.113 3.577 1.00 95.81 110 GLY A CA 1
ATOM 816 C C . GLY A 1 110 ? -13.615 2.671 3.420 1.00 95.81 110 GLY A C 1
ATOM 817 O O . GLY A 1 110 ? -12.934 3.207 2.549 1.00 95.81 110 GLY A O 1
ATOM 818 N N . PHE A 1 111 ? -13.123 1.711 4.212 1.00 97.50 111 PHE A N 1
ATOM 819 C CA . PHE A 1 111 ? -11.819 1.074 4.019 1.00 97.50 111 PHE A CA 1
ATOM 820 C C . PHE A 1 111 ? -12.010 -0.384 3.602 1.00 97.50 111 PHE A C 1
ATOM 822 O O . PHE A 1 111 ? -12.088 -1.292 4.428 1.00 97.50 111 PHE A O 1
ATOM 829 N N . ASP A 1 112 ? -12.108 -0.598 2.296 1.00 96.38 112 ASP A N 1
ATOM 830 C CA . ASP A 1 112 ? -12.457 -1.879 1.698 1.00 96.38 112 ASP A CA 1
ATOM 831 C C . ASP A 1 112 ? -11.523 -2.244 0.532 1.00 96.38 112 ASP A C 1
ATOM 833 O O . ASP A 1 112 ? -10.628 -1.495 0.127 1.00 96.38 112 ASP A O 1
ATOM 837 N N . VAL A 1 113 ? -11.698 -3.455 0.002 1.00 96.56 113 VAL A N 1
ATOM 838 C CA . VAL A 1 113 ? -10.882 -3.953 -1.112 1.00 96.56 113 VAL A CA 1
ATOM 839 C C . VAL A 1 113 ? -11.042 -3.082 -2.376 1.00 96.56 113 VAL A C 1
ATOM 841 O O . VAL A 1 113 ? -10.043 -2.860 -3.063 1.00 96.56 113 VAL A O 1
ATOM 844 N N . PRO A 1 114 ? -12.238 -2.565 -2.734 1.00 96.88 114 PRO A N 1
ATOM 845 C CA . PRO A 1 114 ? -12.386 -1.552 -3.783 1.00 96.88 114 PRO A CA 1
ATOM 846 C C . PRO A 1 114 ? -11.540 -0.287 -3.579 1.00 96.88 114 PRO A C 1
ATOM 848 O O . PRO A 1 114 ? -10.887 0.151 -4.529 1.00 96.88 114 PRO A O 1
ATOM 851 N N . LEU A 1 115 ? -11.481 0.275 -2.365 1.00 97.94 115 LEU A N 1
ATOM 852 C CA . LEU A 1 115 ? -10.600 1.405 -2.070 1.00 97.94 115 LEU A CA 1
ATOM 853 C C . LEU A 1 115 ? -9.148 1.035 -2.371 1.00 97.94 115 LEU A C 1
ATOM 855 O O . LEU A 1 115 ? -8.496 1.767 -3.115 1.00 97.94 115 LEU A O 1
ATOM 859 N N . LEU A 1 116 ? -8.657 -0.090 -1.841 1.00 98.19 116 LEU A N 1
ATOM 860 C CA . LEU A 1 116 ? -7.269 -0.522 -2.047 1.00 98.19 116 LEU A CA 1
ATOM 861 C C . LEU A 1 116 ? -6.929 -0.679 -3.531 1.00 98.19 116 LEU A C 1
ATOM 863 O O . LEU A 1 116 ? -5.883 -0.194 -3.958 1.00 98.19 116 LEU A O 1
ATOM 867 N N . GLN A 1 117 ? -7.832 -1.259 -4.322 1.00 98.25 117 GLN A N 1
ATOM 868 C CA . GLN A 1 117 ? -7.663 -1.336 -5.774 1.00 98.25 117 GLN A CA 1
ATOM 869 C C . GLN A 1 117 ? -7.516 0.052 -6.394 1.00 98.25 117 GLN A C 1
ATOM 871 O O . GLN A 1 117 ? -6.556 0.300 -7.111 1.00 98.25 117 GLN A O 1
ATOM 876 N N . SER A 1 118 ? -8.398 0.994 -6.041 1.00 98.50 118 SER A N 1
ATOM 877 C CA . SER A 1 118 ? -8.336 2.355 -6.590 1.00 98.50 118 SER A CA 1
ATOM 878 C C . SER A 1 118 ? -7.020 3.080 -6.267 1.00 98.50 118 SER A C 1
ATOM 880 O O . SER A 1 118 ? -6.579 3.942 -7.028 1.00 98.50 118 SER A O 1
ATOM 882 N N . LEU A 1 119 ? -6.377 2.741 -5.142 1.00 98.62 119 LEU A N 1
ATOM 883 C CA . LEU A 1 119 ? -5.061 3.264 -4.772 1.00 98.62 119 LEU A CA 1
ATOM 884 C C . LEU A 1 119 ? -3.952 2.660 -5.643 1.00 98.62 119 LEU A C 1
ATOM 886 O O . LEU A 1 119 ? -3.063 3.391 -6.082 1.00 98.62 119 LEU A O 1
ATOM 890 N N . VAL A 1 120 ? -4.003 1.351 -5.906 1.00 98.00 120 VAL A N 1
ATOM 891 C CA . VAL A 1 120 ? -3.058 0.667 -6.805 1.00 98.00 120 VAL A CA 1
ATOM 892 C C . VAL A 1 120 ? -3.198 1.186 -8.230 1.00 98.00 120 VAL A C 1
ATOM 894 O O . VAL A 1 120 ? -2.188 1.556 -8.824 1.00 98.00 120 VAL A O 1
ATOM 897 N N . ASP A 1 121 ? -4.425 1.329 -8.732 1.00 98.31 121 ASP A N 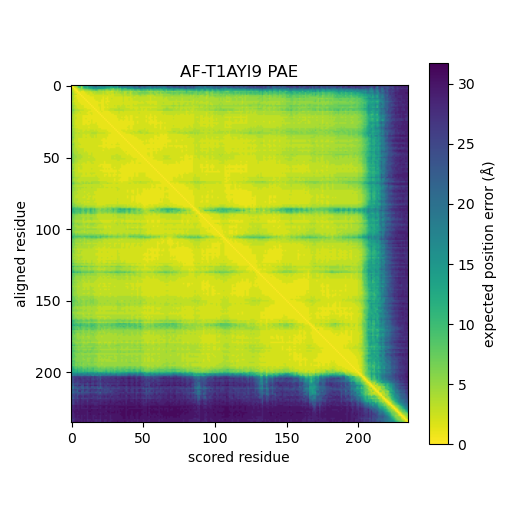1
ATOM 898 C CA . ASP A 1 121 ? -4.711 1.871 -10.065 1.00 98.31 121 ASP A CA 1
ATOM 899 C C . ASP A 1 121 ? -4.129 3.287 -10.223 1.00 98.31 121 ASP A C 1
ATOM 901 O O . ASP A 1 121 ? -3.477 3.604 -11.222 1.00 98.31 121 ASP A O 1
ATOM 905 N N . ALA A 1 122 ? -4.286 4.134 -9.198 1.00 98.44 122 ALA A N 1
ATOM 906 C CA . ALA A 1 122 ? -3.673 5.460 -9.159 1.00 98.44 122 ALA A CA 1
ATOM 907 C C . ALA A 1 122 ? -2.134 5.390 -9.197 1.00 98.44 122 ALA A C 1
ATOM 909 O O . ALA A 1 122 ? -1.494 6.180 -9.892 1.00 98.44 122 ALA A O 1
ATOM 910 N N . GLY A 1 123 ? -1.532 4.429 -8.490 1.00 97.44 123 GLY A N 1
ATOM 911 C CA . GLY A 1 123 ? -0.090 4.174 -8.525 1.00 97.44 123 GLY A CA 1
ATOM 912 C C . GLY A 1 123 ? 0.407 3.682 -9.886 1.00 97.44 123 GLY A C 1
ATOM 913 O O . GLY A 1 123 ? 1.436 4.155 -10.366 1.00 97.44 123 GLY A O 1
ATOM 914 N N . LEU A 1 124 ? -0.328 2.782 -10.543 1.00 96.62 124 LEU A N 1
ATOM 915 C CA . LEU A 1 124 ? -0.020 2.290 -11.891 1.00 96.62 124 LEU A CA 1
ATOM 916 C C . LEU A 1 124 ? -0.123 3.410 -12.940 1.00 96.62 124 LEU A C 1
ATOM 918 O O . LEU A 1 124 ? 0.687 3.473 -13.868 1.00 96.62 124 LEU A O 1
ATOM 922 N N . GLY A 1 125 ? -1.059 4.345 -12.755 1.00 96.69 125 GLY A N 1
ATOM 923 C CA . GLY A 1 125 ? -1.187 5.558 -13.567 1.00 96.69 125 GLY A CA 1
ATOM 924 C C . GLY A 1 125 ? -0.093 6.612 -13.331 1.00 96.69 125 GLY A C 1
ATOM 925 O O . GLY A 1 125 ? 0.053 7.535 -14.138 1.00 96.69 125 GLY A O 1
ATOM 926 N N . ASN A 1 126 ? 0.703 6.493 -12.264 1.00 97.25 126 ASN A N 1
ATOM 927 C CA . ASN A 1 126 ? 1.720 7.479 -11.906 1.00 97.25 126 ASN A CA 1
ATOM 928 C C . ASN A 1 126 ? 2.914 7.432 -12.870 1.00 97.25 126 ASN A C 1
ATOM 930 O O . ASN A 1 126 ? 3.765 6.538 -12.833 1.00 97.25 126 ASN A O 1
ATOM 934 N N . THR A 1 127 ? 3.032 8.471 -13.696 1.00 94.94 127 THR A N 1
ATOM 935 C CA . THR A 1 127 ? 4.054 8.557 -14.743 1.00 94.94 127 THR A CA 1
ATOM 936 C C . THR A 1 127 ? 5.488 8.538 -14.218 1.00 94.94 127 THR A C 1
ATOM 938 O O . THR A 1 127 ? 6.373 8.065 -14.931 1.00 94.94 127 THR A O 1
ATOM 941 N N . ARG A 1 128 ? 5.714 8.987 -12.976 1.00 93.44 128 ARG A N 1
ATOM 942 C CA . ARG A 1 128 ? 7.032 9.012 -12.321 1.00 93.44 128 ARG A CA 1
ATOM 943 C C . ARG A 1 128 ? 7.499 7.623 -11.897 1.00 93.44 128 ARG A C 1
ATOM 945 O O . ARG A 1 128 ? 8.699 7.396 -11.804 1.00 93.44 128 ARG A O 1
ATOM 952 N N . LEU A 1 129 ? 6.569 6.704 -11.638 1.00 94.00 129 LEU A N 1
ATOM 953 C CA . LEU A 1 129 ? 6.885 5.334 -11.228 1.00 94.00 129 LEU A CA 1
ATOM 954 C C . LEU A 1 129 ? 7.043 4.393 -12.420 1.00 94.00 129 LEU A C 1
ATOM 956 O O . LEU A 1 129 ? 7.726 3.381 -12.296 1.00 94.00 129 LEU A O 1
ATOM 960 N N . ARG A 1 130 ? 6.455 4.723 -13.577 1.00 92.19 130 ARG A N 1
ATOM 961 C CA . ARG A 1 130 ? 6.538 3.896 -14.795 1.00 92.19 130 ARG A CA 1
ATOM 962 C C . ARG A 1 130 ? 7.967 3.663 -15.280 1.00 92.19 130 ARG A C 1
ATOM 964 O O . ARG A 1 130 ? 8.246 2.612 -15.840 1.00 92.19 130 ARG A O 1
ATOM 971 N N . SER A 1 131 ? 8.869 4.621 -15.067 1.00 89.44 131 SER A N 1
ATOM 972 C CA . SER A 1 131 ? 10.278 4.500 -15.462 1.00 89.44 131 SER A CA 1
ATOM 973 C C . SER A 1 131 ? 11.128 3.681 -14.485 1.00 89.44 131 SER A C 1
ATOM 975 O O . SER A 1 131 ? 12.308 3.469 -14.749 1.00 89.44 131 SER A O 1
ATOM 977 N N . ASN A 1 132 ? 10.562 3.226 -13.362 1.00 91.81 132 ASN A N 1
ATOM 978 C CA . ASN A 1 132 ? 11.266 2.428 -12.368 1.00 91.81 132 ASN A CA 1
ATOM 979 C C . ASN A 1 132 ? 10.708 0.991 -12.348 1.00 91.81 132 ASN A C 1
ATOM 981 O O . ASN A 1 132 ? 9.638 0.771 -11.771 1.00 91.81 132 ASN A O 1
ATOM 985 N N . PRO A 1 133 ? 11.427 0.006 -12.923 1.00 91.81 133 PRO A N 1
ATOM 986 C CA . PRO A 1 133 ? 10.951 -1.374 -12.997 1.00 91.81 133 PRO A CA 1
ATOM 987 C C . PRO A 1 133 ? 10.639 -1.986 -11.626 1.00 91.81 133 PRO A C 1
ATOM 989 O O . PRO A 1 133 ? 9.600 -2.616 -11.465 1.00 91.81 133 PRO A O 1
ATOM 992 N N . GLY A 1 134 ? 11.452 -1.710 -10.601 1.00 91.75 134 GLY A N 1
ATOM 993 C CA . GLY A 1 134 ? 11.187 -2.189 -9.240 1.00 91.75 134 GLY A CA 1
ATOM 994 C C . GLY A 1 134 ? 9.871 -1.652 -8.663 1.00 91.75 134 GLY A C 1
ATOM 995 O O . GLY A 1 134 ? 9.147 -2.376 -7.991 1.00 91.75 134 GLY A O 1
ATOM 996 N N . ARG A 1 135 ? 9.497 -0.403 -8.980 1.00 93.06 135 ARG A N 1
ATOM 997 C CA . ARG A 1 135 ? 8.203 0.170 -8.555 1.00 93.06 135 ARG A CA 1
ATOM 998 C C . ARG A 1 135 ? 7.024 -0.398 -9.320 1.00 93.06 135 ARG A C 1
ATOM 1000 O O . ARG A 1 135 ? 5.957 -0.558 -8.737 1.00 93.06 135 ARG A O 1
ATOM 1007 N N . GLN A 1 136 ? 7.209 -0.697 -10.600 1.00 95.19 136 GLN A N 1
ATOM 1008 C CA . GLN A 1 136 ? 6.195 -1.404 -11.374 1.00 95.19 136 GLN A CA 1
ATOM 1009 C C . GLN A 1 136 ? 5.989 -2.821 -10.830 1.00 95.19 136 GLN A C 1
ATOM 1011 O O . GLN A 1 136 ? 4.848 -3.219 -10.618 1.00 95.19 136 GLN A O 1
ATOM 1016 N N . GLN A 1 137 ? 7.071 -3.538 -10.505 1.00 94.75 137 GLN A N 1
ATOM 1017 C CA . GLN A 1 137 ? 6.994 -4.828 -9.822 1.00 94.75 137 GLN A CA 1
ATOM 1018 C C . GLN A 1 137 ? 6.224 -4.726 -8.499 1.00 94.75 137 GLN A C 1
ATOM 1020 O O . GLN A 1 137 ? 5.289 -5.496 -8.303 1.00 94.75 137 GLN A O 1
ATOM 1025 N N . ASP A 1 138 ? 6.569 -3.770 -7.627 1.00 95.12 138 ASP A N 1
ATOM 1026 C CA . ASP A 1 138 ? 5.874 -3.566 -6.348 1.00 95.12 138 ASP A CA 1
ATOM 1027 C C . ASP A 1 138 ? 4.358 -3.354 -6.547 1.00 95.12 138 ASP A C 1
ATOM 1029 O O . ASP A 1 138 ? 3.554 -3.924 -5.814 1.00 95.12 138 ASP A O 1
ATOM 1033 N N . LEU A 1 139 ? 3.952 -2.547 -7.535 1.00 96.75 139 LEU A N 1
ATOM 1034 C CA . LEU A 1 139 ? 2.539 -2.241 -7.796 1.00 96.75 139 LEU A CA 1
ATOM 1035 C C . LEU A 1 139 ? 1.767 -3.448 -8.335 1.00 96.75 139 LEU A C 1
ATOM 1037 O O . LEU A 1 139 ? 0.702 -3.754 -7.808 1.00 96.75 139 LEU A O 1
ATOM 1041 N N . TYR A 1 140 ? 2.307 -4.166 -9.323 1.00 97.56 140 TYR A N 1
ATOM 1042 C CA . TYR A 1 140 ? 1.667 -5.381 -9.843 1.00 97.56 140 TYR A CA 1
ATOM 1043 C C . TYR A 1 140 ? 1.662 -6.523 -8.823 1.00 97.56 140 TYR A C 1
ATOM 1045 O O . TYR A 1 140 ? 0.732 -7.322 -8.783 1.00 97.56 140 TYR A O 1
ATOM 1053 N N . TYR A 1 141 ? 2.657 -6.580 -7.939 1.00 97.00 141 TYR A N 1
ATOM 1054 C CA . TYR A 1 141 ? 2.644 -7.504 -6.811 1.00 97.00 141 TYR A CA 1
ATOM 1055 C C . TYR A 1 141 ? 1.485 -7.228 -5.847 1.00 97.00 141 TYR A C 1
ATOM 1057 O O . TYR A 1 141 ? 0.838 -8.154 -5.358 1.00 97.00 141 TYR A O 1
ATOM 1065 N N . ILE A 1 142 ? 1.216 -5.955 -5.560 1.00 97.38 142 ILE A N 1
ATOM 1066 C CA . ILE A 1 142 ? 0.084 -5.560 -4.719 1.00 97.38 142 ILE A CA 1
ATOM 1067 C C . ILE A 1 142 ? -1.242 -5.832 -5.441 1.00 97.38 142 ILE A C 1
ATOM 1069 O O . ILE A 1 142 ? -2.174 -6.335 -4.818 1.00 97.38 142 ILE A O 1
ATOM 1073 N N . ASP A 1 143 ? -1.321 -5.554 -6.742 1.00 98.06 143 ASP A N 1
ATOM 1074 C CA . ASP A 1 143 ? -2.509 -5.836 -7.556 1.00 98.06 143 ASP A CA 1
ATOM 1075 C C . ASP A 1 143 ? -2.862 -7.332 -7.528 1.00 98.06 143 ASP A C 1
ATOM 1077 O O . ASP A 1 143 ? -3.982 -7.720 -7.189 1.00 98.06 143 ASP A O 1
ATOM 1081 N N . GLY A 1 144 ? -1.854 -8.194 -7.707 1.00 97.81 144 GLY A N 1
ATOM 1082 C CA . GLY A 1 144 ? -2.027 -9.640 -7.614 1.00 97.81 144 GLY A CA 1
ATOM 1083 C C . GLY A 1 144 ? -2.471 -10.119 -6.226 1.00 97.81 144 GLY A C 1
ATOM 1084 O O . GLY A 1 144 ? -3.317 -11.009 -6.118 1.00 97.81 144 GLY A O 1
ATOM 1085 N N . GLN A 1 145 ? -1.981 -9.497 -5.147 1.00 97.19 145 GLN A N 1
ATOM 1086 C CA . GLN A 1 145 ? -2.467 -9.760 -3.785 1.00 97.19 145 GLN A CA 1
ATOM 1087 C C . GLN A 1 145 ? -3.949 -9.401 -3.621 1.00 97.19 145 GLN A C 1
ATOM 1089 O O . GLN A 1 145 ? -4.714 -10.177 -3.044 1.00 97.19 145 GLN A O 1
ATOM 1094 N N . ILE A 1 146 ? -4.376 -8.254 -4.155 1.00 97.44 146 ILE A N 1
ATOM 1095 C CA . ILE A 1 146 ? -5.781 -7.831 -4.131 1.00 97.44 146 ILE A CA 1
ATOM 1096 C C . ILE A 1 146 ? -6.649 -8.800 -4.948 1.00 97.44 146 ILE A C 1
ATOM 1098 O O . ILE A 1 146 ? -7.733 -9.184 -4.501 1.00 97.44 146 ILE A O 1
ATOM 1102 N N . ALA A 1 147 ? -6.173 -9.248 -6.110 1.00 97.69 147 ALA A N 1
ATOM 1103 C CA . ALA A 1 147 ? -6.859 -10.244 -6.923 1.00 97.69 147 ALA A CA 1
ATOM 1104 C C . ALA A 1 147 ? -7.002 -11.593 -6.190 1.00 97.69 147 ALA A C 1
ATOM 1106 O O . ALA A 1 147 ? -8.094 -12.168 -6.188 1.00 97.69 147 ALA A O 1
ATOM 1107 N N . LEU A 1 148 ? -5.957 -12.070 -5.497 1.00 96.00 148 LEU A N 1
ATOM 1108 C CA . LEU A 1 148 ? -6.048 -13.266 -4.645 1.00 96.00 148 LEU A CA 1
ATOM 1109 C C . LEU A 1 148 ? -7.077 -13.097 -3.532 1.00 96.00 148 LEU A C 1
ATOM 1111 O O . LEU A 1 148 ? -7.906 -13.981 -3.329 1.00 96.00 148 LEU A O 1
ATOM 1115 N N . ALA A 1 149 ? -7.066 -11.951 -2.853 1.00 93.56 149 ALA A N 1
ATOM 1116 C CA . ALA A 1 149 ? -8.021 -11.637 -1.796 1.00 93.56 149 ALA A CA 1
ATOM 1117 C C . ALA A 1 149 ? -9.485 -11.638 -2.264 1.00 93.56 149 ALA A C 1
ATOM 1119 O O . ALA A 1 149 ? -10.383 -11.828 -1.445 1.00 93.56 149 ALA A O 1
ATOM 1120 N N . ARG A 1 150 ? -9.728 -11.446 -3.566 1.00 94.69 150 ARG A N 1
ATOM 1121 C CA . ARG A 1 150 ? -11.049 -11.523 -4.211 1.00 94.69 150 ARG A CA 1
ATOM 1122 C C . ARG A 1 150 ? -11.377 -12.907 -4.785 1.00 94.69 150 ARG A C 1
ATOM 1124 O O . ARG A 1 150 ? -12.407 -13.061 -5.434 1.00 94.69 150 ARG A O 1
ATOM 1131 N N . GLY A 1 151 ? -10.506 -13.901 -4.606 1.00 95.38 151 GLY A N 1
ATOM 1132 C CA . GLY A 1 151 ? -10.649 -15.233 -5.207 1.00 95.38 151 GLY A CA 1
ATOM 1133 C C . GLY A 1 151 ? -10.340 -15.282 -6.710 1.00 95.38 151 GLY A C 1
ATOM 1134 O O . GLY A 1 151 ? -10.561 -16.303 -7.361 1.00 95.38 151 GLY A O 1
ATOM 1135 N N . ALA A 1 152 ? -9.797 -14.207 -7.287 1.00 97.12 152 ALA A N 1
ATOM 1136 C CA . ALA A 1 152 ? -9.480 -14.097 -8.708 1.00 97.12 152 ALA A CA 1
ATOM 1137 C C . ALA A 1 152 ? -8.062 -14.614 -9.008 1.00 97.12 152 ALA A C 1
ATOM 1139 O O . ALA A 1 152 ? -7.211 -13.900 -9.535 1.00 97.12 152 ALA A O 1
ATOM 1140 N N . ALA A 1 153 ? -7.794 -15.885 -8.697 1.00 97.25 153 ALA A N 1
ATOM 1141 C CA . ALA A 1 153 ? -6.447 -16.460 -8.779 1.00 97.25 153 ALA A CA 1
ATOM 1142 C C . ALA A 1 153 ? -5.814 -16.441 -10.180 1.00 97.25 153 ALA A C 1
ATOM 1144 O O . ALA A 1 153 ? -4.592 -16.426 -10.308 1.00 97.25 153 ALA A O 1
ATOM 1145 N N . ALA A 1 154 ? -6.633 -16.444 -11.236 1.00 97.56 154 ALA A N 1
ATOM 1146 C CA . ALA A 1 154 ? -6.148 -16.276 -12.605 1.00 97.56 154 ALA A CA 1
ATOM 1147 C C . ALA A 1 154 ? -5.603 -14.867 -12.860 1.00 97.56 154 ALA A C 1
ATOM 1149 O O . ALA A 1 154 ? -4.526 -14.737 -13.436 1.00 97.56 154 ALA A O 1
ATOM 1150 N N . ALA A 1 155 ? -6.329 -13.841 -12.408 1.00 98.00 155 ALA A N 1
ATOM 1151 C CA . ALA A 1 155 ? -5.888 -12.455 -12.507 1.00 98.00 155 ALA A CA 1
ATOM 1152 C C . ALA A 1 155 ? -4.616 -12.249 -11.679 1.00 98.00 155 ALA A C 1
ATOM 1154 O O . ALA A 1 155 ? -3.611 -11.803 -12.217 1.00 98.00 155 ALA A O 1
ATOM 1155 N N . ALA A 1 156 ? -4.611 -12.745 -10.436 1.00 98.31 156 ALA A N 1
ATOM 1156 C CA . ALA A 1 156 ? -3.448 -12.658 -9.564 1.00 98.31 156 ALA A CA 1
ATOM 1157 C C . ALA A 1 156 ? -2.176 -13.259 -10.168 1.00 98.31 156 ALA A C 1
ATOM 1159 O O . ALA A 1 156 ? -1.112 -12.652 -10.109 1.00 98.31 156 ALA A O 1
ATOM 1160 N N . GLN A 1 157 ? -2.281 -14.449 -10.769 1.00 98.06 157 GLN A N 1
ATOM 1161 C CA . GLN A 1 157 ? -1.154 -15.056 -11.470 1.00 98.06 157 GLN A CA 1
ATOM 1162 C C . GLN A 1 157 ? -0.665 -14.157 -12.614 1.00 98.06 157 GLN A C 1
ATOM 1164 O O . GLN A 1 157 ? 0.538 -13.948 -12.735 1.00 98.06 157 GLN A O 1
ATOM 1169 N N . GLY A 1 158 ? -1.577 -13.606 -13.421 1.00 98.00 158 GLY A N 1
ATOM 1170 C CA . GLY A 1 158 ? -1.221 -12.685 -14.502 1.00 98.00 158 GLY A CA 1
ATOM 1171 C C . GLY A 1 158 ? -0.487 -11.436 -14.005 1.00 98.00 158 GLY A C 1
ATOM 1172 O O . GLY A 1 158 ? 0.503 -11.025 -14.613 1.00 98.00 158 GLY A O 1
ATOM 1173 N N . ASP A 1 159 ? -0.911 -10.873 -12.874 1.00 98.25 159 ASP A N 1
ATOM 1174 C CA . ASP A 1 159 ? -0.255 -9.712 -12.267 1.00 98.25 159 ASP A CA 1
ATOM 1175 C C . ASP A 1 159 ? 1.121 -10.071 -11.696 1.00 98.25 159 ASP A C 1
ATOM 1177 O O . ASP A 1 159 ? 2.090 -9.342 -11.917 1.00 98.25 159 ASP A O 1
ATOM 1181 N N . PHE A 1 160 ? 1.268 -11.235 -11.054 1.00 98.06 160 PHE A N 1
ATOM 1182 C CA . PHE A 1 160 ? 2.570 -11.724 -10.589 1.00 98.06 160 PHE A CA 1
ATOM 1183 C C . PHE A 1 160 ? 3.542 -12.011 -11.737 1.00 98.06 160 PHE A C 1
ATOM 1185 O O . PHE A 1 160 ? 4.719 -11.662 -11.649 1.00 98.06 160 PHE A O 1
ATOM 1192 N N . GLU A 1 161 ? 3.072 -12.601 -12.836 1.00 96.81 161 GLU A N 1
ATOM 1193 C CA . GLU A 1 161 ? 3.883 -12.818 -14.037 1.00 96.81 161 GLU A CA 1
ATOM 1194 C C . GLU A 1 161 ? 4.305 -11.492 -14.680 1.00 96.81 161 GLU A C 1
ATOM 1196 O O . GLU A 1 161 ? 5.436 -11.360 -15.158 1.00 96.81 161 GLU A O 1
ATOM 1201 N N . ARG A 1 162 ? 3.431 -10.479 -14.658 1.00 96.38 162 ARG A N 1
ATOM 1202 C CA . ARG A 1 162 ? 3.765 -9.136 -15.137 1.00 96.38 162 ARG A CA 1
ATOM 1203 C C . ARG A 1 162 ? 4.788 -8.452 -14.232 1.00 96.38 162 ARG A C 1
ATOM 1205 O O . ARG A 1 162 ? 5.765 -7.909 -14.740 1.00 96.38 162 ARG A O 1
ATOM 1212 N N . ALA A 1 163 ? 4.616 -8.533 -12.913 1.00 95.94 163 ALA A N 1
ATOM 1213 C CA . ALA A 1 163 ? 5.585 -8.062 -11.923 1.00 95.94 163 ALA A CA 1
ATOM 1214 C C . ALA A 1 163 ? 6.964 -8.721 -12.099 1.00 95.94 163 ALA A C 1
ATOM 1216 O O . ALA A 1 163 ? 7.989 -8.038 -12.029 1.00 95.94 163 ALA A O 1
ATOM 1217 N N . LEU A 1 164 ? 6.999 -10.026 -12.382 1.00 94.19 164 LEU A N 1
ATOM 1218 C CA . LEU A 1 164 ? 8.228 -10.766 -12.668 1.00 94.19 164 LEU A CA 1
ATOM 1219 C C . LEU A 1 164 ? 8.953 -10.237 -13.917 1.00 94.19 164 LEU A C 1
ATOM 1221 O O . LEU A 1 164 ? 10.181 -10.236 -13.959 1.00 94.19 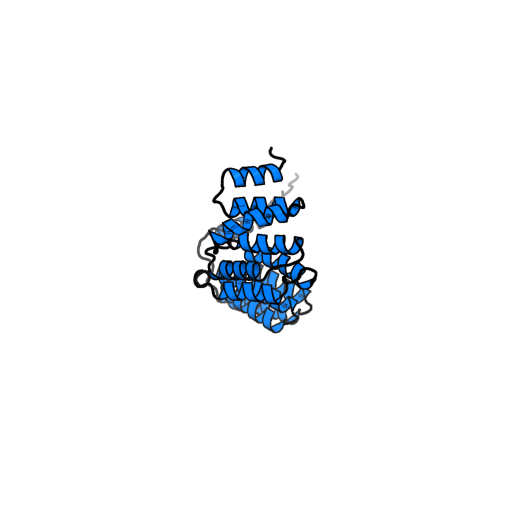164 LEU A O 1
ATOM 1225 N N . GLY A 1 165 ? 8.203 -9.772 -14.918 1.00 92.44 165 GLY A N 1
ATOM 1226 C CA . GLY A 1 165 ? 8.758 -9.214 -16.151 1.00 92.44 165 GLY A CA 1
ATOM 1227 C C . GLY A 1 165 ? 9.490 -7.878 -15.979 1.00 92.44 165 GLY A C 1
ATOM 1228 O O . GLY A 1 165 ? 10.277 -7.519 -16.851 1.00 92.44 165 GLY A O 1
ATOM 1229 N N . PHE A 1 166 ? 9.263 -7.146 -14.883 1.00 92.31 166 PHE A N 1
ATOM 1230 C CA . PHE A 1 166 ? 9.946 -5.872 -14.630 1.00 92.31 166 PHE A CA 1
ATOM 1231 C C . PHE A 1 166 ? 11.312 -6.034 -13.953 1.00 92.31 166 PHE A C 1
ATOM 1233 O O . PHE A 1 166 ? 12.252 -5.329 -14.313 1.00 92.31 166 PHE A O 1
ATOM 1240 N N . ASP A 1 167 ? 11.428 -6.926 -12.967 1.00 86.44 167 ASP A N 1
ATOM 1241 C CA . ASP A 1 167 ? 12.669 -7.151 -12.215 1.00 86.44 167 ASP A CA 1
ATOM 1242 C C . ASP A 1 167 ? 12.786 -8.629 -11.803 1.00 86.44 167 ASP A C 1
ATOM 1244 O O . ASP A 1 167 ? 12.052 -9.135 -10.953 1.00 86.44 167 ASP A O 1
ATOM 1248 N N . VAL A 1 168 ? 13.694 -9.369 -12.434 1.00 88.50 168 VAL A N 1
ATOM 1249 C CA . VAL A 1 168 ? 13.742 -10.833 -12.316 1.00 88.50 168 VAL A CA 1
ATOM 1250 C C . VAL A 1 168 ? 14.430 -11.241 -11.013 1.00 88.50 168 VAL A C 1
ATOM 1252 O O . VAL A 1 168 ? 15.640 -11.461 -10.961 1.00 88.50 168 VAL A O 1
ATOM 1255 N N . ARG A 1 169 ? 13.651 -11.362 -9.931 1.00 87.88 169 ARG A N 1
ATOM 1256 C CA . ARG A 1 169 ? 14.164 -11.649 -8.583 1.00 87.88 169 ARG A CA 1
ATOM 1257 C C . ARG A 1 169 ? 13.703 -13.020 -8.072 1.00 87.88 169 ARG A C 1
ATOM 1259 O O . ARG A 1 169 ? 12.498 -13.225 -7.924 1.00 87.88 169 ARG A O 1
ATOM 1266 N N . PRO A 1 170 ? 14.628 -13.932 -7.704 1.00 90.06 170 PRO A N 1
ATOM 1267 C CA . PRO A 1 170 ? 14.260 -15.245 -7.168 1.00 90.06 170 PRO A CA 1
ATOM 1268 C C .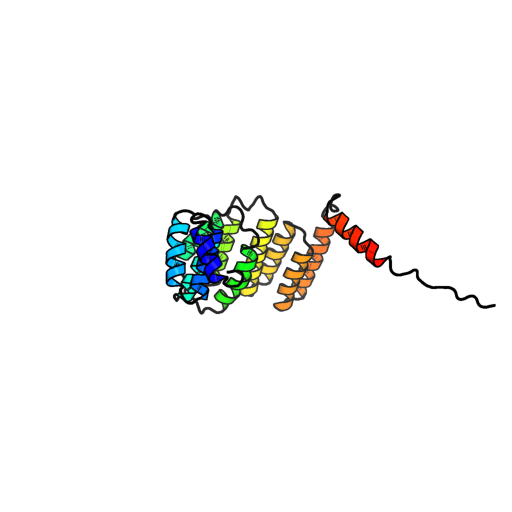 PRO A 1 170 ? 13.374 -15.153 -5.919 1.00 90.06 170 PRO A C 1
ATOM 1270 O O . PRO A 1 170 ? 12.402 -15.891 -5.792 1.00 90.06 170 PRO A O 1
ATOM 1273 N N . GLY A 1 171 ? 13.679 -14.209 -5.018 1.00 90.88 171 GLY A N 1
ATOM 1274 C CA . GLY A 1 171 ? 12.893 -13.996 -3.799 1.00 90.88 171 GLY A CA 1
ATOM 1275 C C . GLY A 1 171 ? 11.442 -13.602 -4.083 1.00 90.88 171 GLY A C 1
ATOM 1276 O O . GLY A 1 171 ? 10.541 -14.129 -3.443 1.00 90.88 171 GLY A O 1
ATOM 1277 N N . PHE A 1 172 ? 11.215 -12.753 -5.093 1.00 93.62 172 PHE A N 1
ATOM 1278 C CA . PHE A 1 172 ? 9.869 -12.369 -5.525 1.00 93.62 172 PHE A CA 1
ATOM 1279 C C . PHE A 1 172 ? 9.085 -13.577 -6.054 1.00 93.62 172 PHE A C 1
A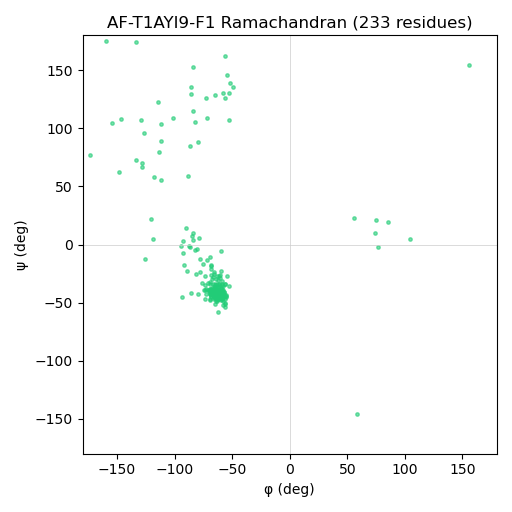TOM 1281 O O . PHE A 1 172 ? 7.959 -13.820 -5.625 1.00 93.62 172 PHE A O 1
ATOM 1288 N N . ALA A 1 173 ? 9.692 -14.364 -6.950 1.00 94.88 173 ALA A N 1
ATOM 1289 C CA . ALA A 1 173 ? 9.040 -15.536 -7.531 1.00 94.88 173 ALA A CA 1
ATOM 1290 C C . ALA A 1 173 ? 8.645 -16.564 -6.459 1.00 94.88 173 ALA A C 1
ATOM 1292 O O . ALA A 1 173 ? 7.530 -17.084 -6.485 1.00 94.88 173 ALA A O 1
ATOM 1293 N N . ALA A 1 174 ? 9.530 -16.815 -5.489 1.00 96.12 174 ALA A N 1
ATOM 1294 C CA . ALA A 1 174 ? 9.249 -17.710 -4.371 1.00 96.12 174 ALA A CA 1
ATOM 1295 C C . ALA A 1 174 ? 8.090 -17.201 -3.495 1.00 96.12 174 ALA A C 1
ATOM 1297 O O . ALA A 1 174 ? 7.193 -17.973 -3.159 1.00 96.12 174 ALA A O 1
ATOM 1298 N N . GLU A 1 175 ? 8.075 -15.909 -3.158 1.00 95.62 175 GLU A N 1
ATOM 1299 C CA . GLU A 1 175 ? 7.029 -15.296 -2.330 1.00 95.62 175 GLU A CA 1
ATOM 1300 C C . GLU A 1 175 ? 5.654 -15.311 -3.021 1.00 95.62 175 GLU A C 1
ATOM 1302 O O . GLU A 1 175 ? 4.660 -15.723 -2.420 1.00 95.62 175 GLU A O 1
ATOM 1307 N N . ALA A 1 176 ? 5.588 -14.929 -4.299 1.00 96.69 176 ALA A N 1
ATOM 1308 C CA . ALA A 1 176 ? 4.346 -14.931 -5.071 1.00 96.69 176 ALA A CA 1
ATOM 1309 C C . ALA A 1 176 ? 3.812 -16.358 -5.316 1.00 96.69 176 ALA A C 1
ATOM 1311 O O . ALA A 1 176 ? 2.607 -16.609 -5.210 1.00 96.69 176 ALA A O 1
ATOM 1312 N N . ALA A 1 177 ? 4.698 -17.328 -5.570 1.00 97.69 177 ALA A N 1
ATOM 1313 C CA . ALA A 1 177 ? 4.313 -18.733 -5.684 1.00 97.69 177 ALA A CA 1
ATOM 1314 C C . ALA A 1 177 ? 3.785 -19.283 -4.349 1.00 97.69 177 ALA A C 1
ATOM 1316 O O . ALA A 1 177 ? 2.761 -19.971 -4.329 1.00 97.69 177 ALA A O 1
ATOM 1317 N N . ALA A 1 178 ? 4.426 -18.941 -3.226 1.00 97.31 178 ALA A N 1
ATOM 1318 C CA . ALA A 1 178 ? 3.958 -19.325 -1.897 1.00 97.31 178 ALA A CA 1
ATOM 1319 C C . ALA A 1 178 ? 2.554 -18.780 -1.601 1.00 97.31 178 ALA A C 1
ATOM 1321 O O . ALA A 1 178 ? 1.732 -19.501 -1.034 1.00 97.31 178 ALA A O 1
ATOM 1322 N N . GLN A 1 179 ? 2.239 -17.555 -2.027 1.00 96.06 179 GLN A N 1
ATOM 1323 C CA . GLN A 1 179 ? 0.892 -16.993 -1.884 1.00 96.06 179 GLN A CA 1
ATOM 1324 C C . GLN A 1 179 ? -0.154 -17.737 -2.710 1.00 96.06 179 GLN A C 1
ATOM 1326 O O . GLN A 1 179 ? -1.196 -18.107 -2.172 1.00 96.06 179 GLN A O 1
ATOM 1331 N N . LEU A 1 180 ? 0.130 -18.022 -3.986 1.00 98.06 180 LEU A N 1
ATOM 1332 C CA . LEU A 1 180 ? -0.762 -18.832 -4.823 1.00 98.06 180 LEU A CA 1
ATOM 1333 C C . LEU A 1 180 ? -0.996 -20.219 -4.212 1.00 98.06 180 LEU A C 1
ATOM 1335 O O . LEU A 1 180 ? -2.132 -20.686 -4.148 1.00 98.06 180 LEU A O 1
ATOM 1339 N N . GLY A 1 181 ? 0.067 -20.871 -3.738 1.00 97.56 181 GLY A N 1
ATOM 1340 C CA . GLY A 1 181 ? -0.017 -22.176 -3.088 1.00 97.56 181 GLY A CA 1
ATOM 1341 C C . GLY A 1 181 ? -0.840 -22.136 -1.800 1.00 97.56 181 GLY A C 1
ATOM 1342 O O . GLY A 1 181 ? -1.741 -22.957 -1.632 1.00 97.56 181 GLY A O 1
ATOM 1343 N N . SER A 1 182 ? -0.590 -21.149 -0.935 1.00 96.19 182 SER A N 1
ATOM 1344 C CA . SER A 1 182 ? -1.301 -20.977 0.343 1.00 96.19 182 SER A CA 1
ATOM 1345 C C . SER A 1 182 ? -2.777 -20.622 0.151 1.00 96.19 182 SER A C 1
ATOM 1347 O O . SER A 1 182 ? -3.607 -20.995 0.972 1.00 96.19 182 SER A O 1
ATOM 1349 N N . ALA A 1 183 ? -3.123 -19.970 -0.963 1.00 95.94 183 ALA A N 1
ATOM 1350 C CA . ALA A 1 183 ? -4.502 -19.716 -1.373 1.00 95.94 183 ALA A CA 1
ATOM 1351 C C . ALA A 1 183 ? -5.193 -20.940 -2.017 1.00 95.94 183 ALA A C 1
ATOM 1353 O O . ALA A 1 183 ? -6.313 -20.826 -2.505 1.00 95.94 183 ALA A O 1
ATOM 1354 N N . GLY A 1 184 ? -4.548 -22.114 -2.050 1.00 97.62 184 GLY A N 1
ATOM 1355 C CA . GLY A 1 184 ? -5.125 -23.340 -2.610 1.00 97.62 184 GLY A CA 1
ATOM 1356 C C . GLY A 1 184 ? -4.947 -23.494 -4.124 1.00 97.62 184 GLY A C 1
ATOM 1357 O O . GLY A 1 184 ? -5.650 -24.287 -4.753 1.00 97.62 184 GLY A O 1
ATOM 1358 N N . HIS A 1 185 ? -3.993 -22.782 -4.735 1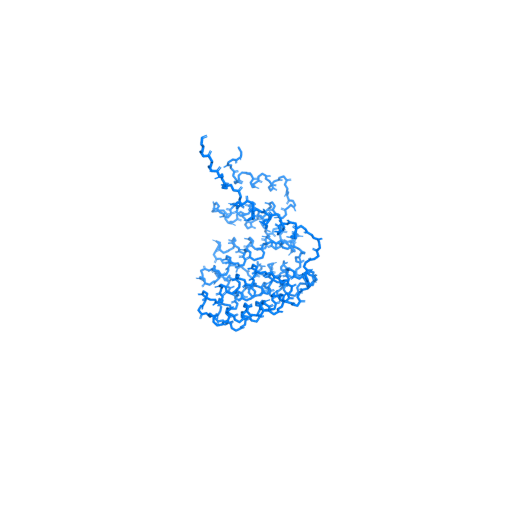.00 98.19 185 HIS A N 1
ATOM 1359 C CA . HIS A 1 185 ? -3.721 -22.828 -6.177 1.00 98.19 185 HIS A CA 1
ATOM 1360 C C . HIS A 1 185 ? -2.306 -23.346 -6.522 1.00 98.19 185 HIS A C 1
ATOM 1362 O O . HIS A 1 185 ? -1.560 -22.676 -7.242 1.00 98.19 185 HIS A O 1
ATOM 1368 N N . PRO A 1 186 ? -1.919 -24.568 -6.099 1.00 97.62 186 PRO A N 1
ATOM 1369 C CA . PRO A 1 186 ? -0.559 -25.088 -6.277 1.00 97.62 186 PRO A CA 1
ATOM 1370 C C . PRO A 1 186 ? -0.137 -25.224 -7.747 1.00 97.62 186 PRO A C 1
ATOM 1372 O O . PRO A 1 186 ? 1.015 -24.968 -8.080 1.00 97.62 186 PRO A O 1
ATOM 1375 N N . ARG A 1 187 ? -1.062 -25.553 -8.662 1.00 98.12 187 ARG A N 1
ATOM 1376 C CA . ARG A 1 187 ? -0.752 -25.603 -10.105 1.00 98.12 187 ARG A CA 1
ATOM 1377 C C . ARG A 1 187 ? -0.346 -24.233 -10.661 1.00 98.12 187 ARG A C 1
ATOM 1379 O O . ARG A 1 187 ? 0.548 -24.163 -11.493 1.00 98.12 187 ARG A O 1
ATOM 1386 N N . ARG A 1 188 ? -0.981 -23.154 -10.188 1.00 98.06 188 ARG A N 1
ATOM 1387 C CA . ARG A 1 188 ? -0.637 -21.777 -10.581 1.00 98.06 188 ARG A CA 1
ATOM 1388 C C . ARG A 1 188 ? 0.698 -21.350 -9.984 1.00 98.06 188 ARG A C 1
ATOM 1390 O O . ARG A 1 188 ? 1.487 -20.710 -10.664 1.00 98.06 188 ARG A O 1
ATOM 1397 N N . ALA A 1 189 ? 0.960 -21.746 -8.738 1.00 97.44 189 ALA A N 1
ATOM 1398 C CA . ALA A 1 189 ? 2.245 -21.516 -8.086 1.00 97.44 189 ALA A CA 1
ATOM 1399 C C . ALA A 1 189 ? 3.405 -22.160 -8.864 1.00 97.44 189 ALA A C 1
ATOM 1401 O O . ALA A 1 189 ? 4.400 -21.495 -9.133 1.00 97.44 189 ALA A O 1
ATOM 1402 N N . LEU A 1 190 ? 3.256 -23.425 -9.277 1.00 97.94 190 LEU A N 1
ATOM 1403 C CA . LEU A 1 190 ? 4.256 -24.117 -10.098 1.00 97.94 190 LEU A CA 1
ATOM 1404 C C . LEU A 1 190 ? 4.437 -23.446 -11.464 1.00 97.94 190 LEU A C 1
ATOM 1406 O O . LEU A 1 190 ? 5.568 -23.169 -11.846 1.00 97.94 190 LEU A O 1
ATOM 1410 N N . ALA A 1 191 ? 3.344 -23.081 -12.143 1.00 97.19 191 ALA A N 1
ATOM 1411 C CA . ALA A 1 191 ? 3.419 -22.367 -13.419 1.00 97.19 191 ALA A CA 1
ATOM 1412 C C . ALA A 1 191 ? 4.179 -21.030 -13.310 1.00 97.19 191 ALA A C 1
ATOM 1414 O O . ALA A 1 191 ? 4.957 -20.686 -14.199 1.00 97.19 191 ALA A O 1
ATOM 1415 N N . LEU A 1 192 ? 4.009 -20.295 -12.204 1.00 97.19 192 LEU A N 1
ATOM 1416 C CA . LEU A 1 192 ? 4.764 -19.068 -11.943 1.00 97.19 192 LEU A CA 1
ATOM 1417 C C . LEU A 1 192 ? 6.267 -19.340 -11.744 1.00 97.19 192 LEU A C 1
ATOM 1419 O O . LEU A 1 192 ? 7.097 -18.565 -12.218 1.00 97.19 192 LEU A O 1
ATOM 1423 N N . LEU A 1 193 ? 6.634 -20.438 -11.075 1.00 96.88 193 LEU A N 1
ATOM 1424 C CA . LEU A 1 193 ? 8.037 -20.833 -10.896 1.00 96.88 193 LEU A CA 1
ATOM 1425 C C . LEU A 1 193 ? 8.672 -21.296 -12.214 1.00 96.88 193 LEU A C 1
ATOM 1427 O O . LEU A 1 193 ? 9.805 -20.911 -12.506 1.00 96.88 193 LEU A O 1
ATOM 1431 N N . ASP A 1 194 ? 7.936 -22.034 -13.044 1.00 96.12 194 ASP A N 1
ATOM 1432 C CA . ASP A 1 194 ? 8.372 -22.401 -14.395 1.00 96.12 194 ASP A CA 1
ATOM 1433 C C . ASP A 1 194 ? 8.580 -21.143 -15.252 1.00 96.12 194 ASP A C 1
ATOM 1435 O O . ASP A 1 194 ? 9.584 -21.005 -15.958 1.00 96.12 194 ASP A O 1
ATOM 1439 N N . ARG A 1 195 ? 7.672 -20.164 -15.140 1.00 95.00 195 ARG A N 1
ATOM 1440 C CA . ARG A 1 195 ? 7.811 -18.867 -15.808 1.00 95.00 195 ARG A CA 1
ATOM 1441 C C . ARG A 1 195 ? 9.046 -18.108 -15.326 1.00 95.00 195 ARG A C 1
ATOM 1443 O O . ARG A 1 195 ? 9.770 -17.553 -16.151 1.00 95.00 195 ARG A O 1
ATOM 1450 N N . TYR A 1 196 ? 9.315 -18.106 -14.022 1.00 95.31 196 TYR A N 1
ATOM 1451 C CA . TYR A 1 196 ? 10.546 -17.544 -13.464 1.00 95.31 196 TYR A CA 1
ATOM 1452 C C . TYR A 1 196 ? 11.792 -18.183 -14.077 1.00 95.31 196 TYR A C 1
ATOM 1454 O O . TYR A 1 196 ? 12.670 -17.448 -14.520 1.00 95.31 196 TYR A O 1
ATOM 1462 N N . GLN A 1 197 ? 11.855 -19.513 -14.183 1.00 93.00 197 GLN A N 1
ATOM 1463 C CA . GLN A 1 197 ? 12.999 -20.196 -14.796 1.00 93.00 197 GLN A CA 1
ATOM 1464 C C . GLN A 1 197 ? 13.218 -19.763 -16.252 1.00 93.00 197 GLN A C 1
ATOM 1466 O O . GLN A 1 197 ? 14.348 -19.476 -16.644 1.00 93.00 197 GLN A O 1
ATOM 1471 N N . GLN A 1 198 ? 12.143 -19.652 -17.039 1.00 91.62 198 GLN A N 1
ATOM 1472 C CA . GLN A 1 198 ? 12.219 -19.206 -18.434 1.00 91.62 198 GLN A CA 1
ATOM 1473 C C . GLN A 1 198 ? 12.754 -17.775 -18.558 1.00 91.62 198 GLN A C 1
ATOM 1475 O O . GLN A 1 198 ? 13.629 -17.512 -19.381 1.00 91.62 198 GLN A O 1
ATOM 1480 N N . VAL A 1 199 ? 12.234 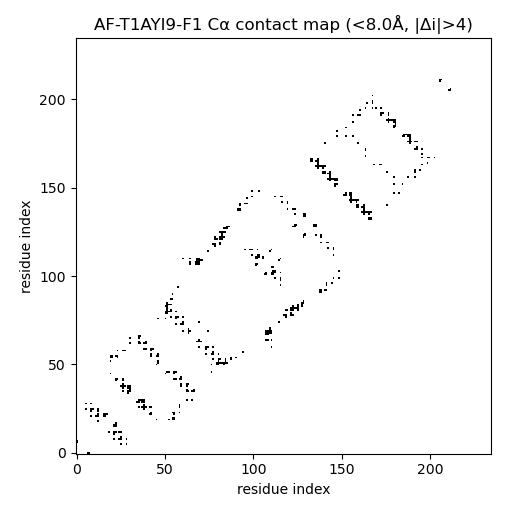-16.850 -17.747 1.00 90.56 199 VAL A N 1
ATOM 1481 C CA . VAL A 1 199 ? 12.628 -15.435 -17.797 1.00 90.56 199 VAL A CA 1
ATOM 1482 C C . VAL A 1 199 ? 14.038 -15.240 -17.226 1.00 90.56 199 VAL A C 1
ATOM 1484 O O . VAL A 1 199 ? 14.828 -14.485 -17.787 1.00 90.56 199 VAL A O 1
ATOM 1487 N N . ALA A 1 200 ? 14.400 -15.960 -16.161 1.00 87.94 200 ALA A N 1
ATOM 1488 C CA . ALA A 1 200 ? 15.739 -15.926 -15.576 1.00 87.94 200 ALA A CA 1
ATOM 1489 C C . ALA A 1 200 ? 16.809 -16.474 -16.528 1.00 87.94 200 ALA A C 1
ATOM 1491 O O . ALA A 1 200 ? 17.900 -15.918 -16.585 1.00 87.94 200 ALA A O 1
ATOM 1492 N N . ALA A 1 201 ? 16.498 -17.509 -17.315 1.00 84.12 201 ALA A N 1
ATOM 1493 C CA . ALA A 1 201 ? 17.410 -18.036 -18.332 1.00 84.12 201 ALA A CA 1
ATOM 1494 C C . ALA A 1 201 ? 17.680 -17.043 -19.481 1.00 84.12 201 ALA A C 1
ATOM 1496 O O . ALA A 1 201 ? 18.704 -17.141 -20.152 1.00 84.12 201 ALA A O 1
ATOM 1497 N N . GLN A 1 202 ? 16.765 -16.097 -19.713 1.00 81.31 202 GLN A N 1
ATOM 1498 C CA . GLN A 1 202 ? 16.886 -15.054 -20.738 1.00 81.31 202 GLN A CA 1
ATOM 1499 C C . GLN A 1 202 ? 17.525 -13.767 -20.202 1.00 81.31 202 GLN A C 1
ATOM 1501 O O . GLN A 1 202 ? 17.975 -12.931 -20.986 1.00 81.31 202 GLN A O 1
ATOM 1506 N N . ALA A 1 203 ? 17.566 -13.589 -18.881 1.00 73.25 203 ALA A N 1
ATOM 1507 C CA . ALA A 1 203 ? 18.229 -12.459 -18.257 1.00 73.25 203 ALA A CA 1
ATOM 1508 C C . ALA A 1 203 ? 19.753 -12.633 -18.363 1.00 73.25 203 ALA A C 1
ATOM 1510 O O . ALA A 1 203 ? 20.305 -13.656 -17.958 1.00 73.25 203 ALA A O 1
ATOM 1511 N N . SER A 1 204 ? 20.445 -11.629 -18.911 1.00 60.19 204 SER A N 1
ATOM 1512 C CA . SER A 1 204 ? 21.908 -11.623 -18.996 1.00 60.19 204 SER A CA 1
ATOM 1513 C C . SER A 1 204 ? 22.535 -11.894 -17.626 1.00 60.19 204 SER A C 1
ATOM 1515 O O . SER A 1 204 ? 22.083 -11.342 -16.620 1.00 60.19 204 SER A O 1
ATOM 1517 N N . ALA A 1 205 ? 23.594 -12.712 -17.593 1.00 58.94 205 ALA A N 1
ATOM 1518 C CA . ALA A 1 205 ? 24.342 -12.984 -16.369 1.00 58.94 205 ALA A CA 1
ATOM 1519 C C . ALA A 1 205 ? 24.700 -11.660 -15.664 1.00 58.94 205 ALA A C 1
ATOM 1521 O O . ALA A 1 205 ? 25.105 -10.708 -16.343 1.00 58.94 205 ALA A O 1
ATOM 1522 N N . PRO A 1 206 ? 24.538 -11.566 -14.330 1.00 57.41 206 PRO A N 1
ATOM 1523 C CA . PRO A 1 206 ? 24.814 -10.331 -13.615 1.00 57.41 206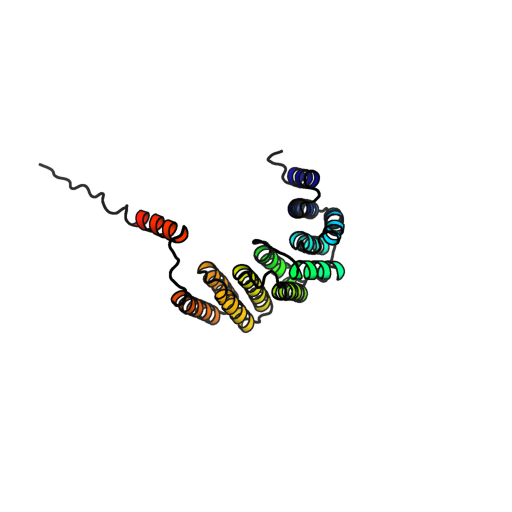 PRO A CA 1
ATOM 1524 C C . PRO A 1 206 ? 26.255 -9.900 -13.896 1.00 57.41 206 PRO A C 1
ATOM 1526 O O . PRO A 1 206 ? 27.193 -10.680 -13.721 1.00 57.41 206 PRO A O 1
ATOM 1529 N N . GLY A 1 207 ? 26.427 -8.658 -14.354 1.00 58.22 207 GLY A N 1
ATOM 1530 C CA . GLY A 1 207 ? 27.751 -8.072 -14.546 1.00 58.22 207 GLY A CA 1
ATOM 1531 C C . GLY A 1 207 ? 28.570 -8.096 -13.250 1.00 58.22 207 GLY A C 1
ATOM 1532 O O . GLY A 1 207 ? 28.029 -8.253 -12.152 1.00 58.22 207 GLY A O 1
ATOM 1533 N N . LEU A 1 208 ? 29.890 -7.932 -13.371 1.00 57.94 208 LEU A N 1
ATOM 1534 C CA . LEU A 1 208 ? 30.809 -7.834 -12.231 1.00 57.94 208 LEU A CA 1
ATOM 1535 C C . LEU A 1 208 ? 30.323 -6.751 -11.247 1.00 57.94 208 LEU A C 1
ATOM 1537 O O . LEU A 1 208 ? 30.414 -5.558 -11.523 1.00 57.94 208 LEU A O 1
ATOM 1541 N N . GLY A 1 209 ? 29.791 -7.173 -10.099 1.00 61.22 209 GLY A N 1
ATOM 1542 C CA . GLY A 1 209 ? 29.231 -6.297 -9.070 1.00 61.22 209 GLY A CA 1
ATOM 1543 C C . GLY A 1 209 ? 29.166 -6.986 -7.706 1.00 61.22 209 GLY A C 1
ATOM 1544 O O . GLY A 1 209 ? 29.454 -8.178 -7.585 1.00 61.22 209 GLY A O 1
ATOM 1545 N N . MET A 1 210 ? 28.768 -6.253 -6.661 1.00 61.38 210 MET A N 1
ATOM 1546 C CA . MET A 1 210 ? 28.767 -6.746 -5.269 1.00 61.38 210 MET A CA 1
ATOM 1547 C C . MET A 1 210 ? 27.983 -8.054 -5.055 1.00 61.38 210 MET A C 1
ATOM 1549 O O . MET A 1 210 ? 28.338 -8.829 -4.170 1.00 61.38 210 MET A O 1
ATOM 1553 N N . GLY A 1 211 ? 26.969 -8.345 -5.881 1.00 59.56 211 GLY A N 1
ATOM 1554 C CA . GLY A 1 211 ? 26.247 -9.625 -5.859 1.00 59.56 211 GLY A CA 1
ATOM 1555 C C . GLY A 1 211 ? 27.113 -10.829 -6.255 1.00 59.56 211 GLY A C 1
ATOM 1556 O O . GLY A 1 211 ? 27.039 -11.873 -5.610 1.00 59.56 211 GLY A O 1
ATOM 1557 N N . MET A 1 212 ? 28.000 -10.671 -7.245 1.00 63.62 212 MET A N 1
ATOM 1558 C CA . MET A 1 212 ? 28.988 -11.695 -7.613 1.00 63.62 212 MET A CA 1
ATOM 1559 C C . MET A 1 212 ? 30.065 -11.863 -6.537 1.00 63.62 212 MET A C 1
ATOM 1561 O O . MET A 1 212 ? 30.461 -12.987 -6.237 1.00 63.62 212 MET A O 1
ATOM 1565 N N . ILE A 1 213 ? 30.502 -10.766 -5.908 1.00 64.12 213 ILE A N 1
ATOM 1566 C CA . ILE A 1 213 ? 31.474 -10.814 -4.802 1.00 64.12 213 ILE A CA 1
ATOM 1567 C C . ILE A 1 213 ? 30.884 -11.581 -3.609 1.00 64.12 213 ILE A C 1
ATOM 1569 O O . ILE A 1 213 ? 31.553 -12.436 -3.030 1.00 64.12 213 ILE A O 1
ATOM 1573 N N . HIS A 1 214 ? 29.611 -11.337 -3.282 1.00 58.38 214 HIS A N 1
ATOM 1574 C CA . HIS A 1 214 ? 28.903 -12.082 -2.241 1.00 58.38 214 HIS A CA 1
ATOM 1575 C C . HIS A 1 214 ? 28.783 -13.575 -2.568 1.00 58.38 214 HIS A C 1
ATOM 1577 O O . HIS A 1 214 ? 29.079 -14.406 -1.709 1.00 58.38 214 HIS A O 1
ATOM 1583 N N . ALA A 1 215 ? 28.411 -13.925 -3.804 1.00 59.53 215 ALA A N 1
ATOM 1584 C CA . ALA A 1 215 ? 28.331 -15.319 -4.238 1.00 59.53 215 ALA A CA 1
ATOM 1585 C C . ALA A 1 215 ? 29.695 -16.031 -4.145 1.00 59.53 215 ALA A C 1
ATOM 1587 O O . ALA A 1 215 ? 29.777 -17.135 -3.608 1.00 59.53 215 ALA A O 1
ATOM 1588 N N . GLY A 1 216 ? 30.779 -15.373 -4.575 1.00 56.38 216 GLY A N 1
ATOM 1589 C CA . GLY A 1 216 ? 32.141 -15.906 -4.481 1.00 56.38 216 GLY A CA 1
ATOM 1590 C C . GLY A 1 216 ? 32.648 -16.066 -3.042 1.00 56.38 216 GLY A C 1
ATOM 1591 O O . GLY A 1 216 ? 33.295 -17.062 -2.722 1.00 56.38 216 GLY A O 1
ATOM 1592 N N . CYS A 1 217 ? 32.318 -15.130 -2.146 1.00 54.28 217 CYS A N 1
ATOM 1593 C CA . CYS A 1 217 ? 32.712 -15.198 -0.735 1.00 54.28 217 CYS A CA 1
ATOM 1594 C C . CYS A 1 217 ? 31.949 -16.291 0.038 1.00 54.28 217 CYS A C 1
ATOM 1596 O O . CYS A 1 217 ? 32.498 -16.926 0.939 1.00 54.28 217 CYS A O 1
ATOM 1598 N N . CYS A 1 218 ? 30.688 -16.547 -0.325 1.00 51.44 218 CYS A N 1
ATOM 1599 C CA . CYS A 1 218 ? 29.919 -17.655 0.236 1.00 51.44 218 CYS A CA 1
ATOM 1600 C C . CYS A 1 218 ? 30.381 -19.017 -0.311 1.00 51.44 218 CYS A C 1
ATOM 1602 O O . CYS A 1 218 ? 30.497 -19.961 0.468 1.00 51.44 218 CYS A O 1
ATOM 1604 N N . ALA A 1 219 ? 30.719 -19.114 -1.601 1.00 49.88 219 ALA A N 1
ATOM 1605 C CA . ALA A 1 219 ? 31.185 -20.359 -2.218 1.00 49.88 219 ALA A CA 1
ATOM 1606 C C . ALA A 1 219 ? 32.554 -20.833 -1.684 1.00 49.88 219 ALA A C 1
ATOM 1608 O O . ALA A 1 219 ? 32.773 -22.035 -1.528 1.00 49.88 219 ALA A O 1
ATOM 1609 N N . SER A 1 220 ? 33.462 -19.912 -1.339 1.00 51.62 220 SER A N 1
ATOM 1610 C CA . SER A 1 220 ? 34.778 -20.249 -0.770 1.00 51.62 220 SER A CA 1
ATOM 1611 C C . SER A 1 220 ? 34.735 -20.680 0.703 1.00 51.62 220 SER A C 1
ATOM 1613 O O . SER A 1 220 ? 35.671 -21.318 1.182 1.00 51.62 220 SER A O 1
ATOM 1615 N N . ARG A 1 221 ? 33.643 -20.401 1.432 1.00 44.88 221 ARG A N 1
ATOM 1616 C CA . ARG A 1 221 ? 33.455 -20.892 2.812 1.00 44.88 221 ARG A CA 1
ATOM 1617 C C . ARG A 1 221 ? 32.953 -22.332 2.879 1.00 44.88 221 ARG A C 1
ATOM 1619 O O . ARG A 1 221 ? 33.216 -23.006 3.870 1.00 44.88 221 ARG A O 1
ATOM 1626 N N . THR A 1 222 ? 32.271 -22.823 1.847 1.00 45.47 222 THR A N 1
ATOM 1627 C CA . THR A 1 222 ? 31.790 -24.215 1.784 1.00 45.47 222 THR A CA 1
ATOM 1628 C C . THR A 1 222 ? 32.877 -25.226 1.420 1.00 45.47 222 THR A C 1
ATOM 1630 O O . THR A 1 222 ? 32.770 -26.386 1.802 1.00 45.47 222 THR A O 1
ATOM 1633 N N . THR A 1 223 ? 33.954 -24.807 0.754 1.00 47.38 223 THR A N 1
ATOM 1634 C CA . THR A 1 223 ? 35.077 -25.687 0.375 1.00 47.38 223 THR A CA 1
ATOM 1635 C C . THR A 1 223 ? 36.219 -25.725 1.398 1.00 47.38 223 THR A C 1
ATOM 1637 O O . THR A 1 223 ? 37.106 -26.565 1.289 1.00 47.38 223 THR A O 1
ATOM 1640 N N . GLY A 1 224 ? 36.193 -24.883 2.437 1.00 41.16 224 GLY A N 1
ATOM 1641 C CA . GLY A 1 224 ? 37.266 -24.774 3.436 1.00 41.16 224 GLY A CA 1
ATOM 1642 C C . GLY A 1 224 ? 37.225 -25.765 4.610 1.00 41.16 224 GLY A C 1
ATOM 1643 O O . GLY A 1 224 ? 37.995 -25.593 5.551 1.00 41.16 224 GLY A O 1
ATOM 1644 N N . ARG A 1 225 ? 36.337 -26.772 4.613 1.00 40.91 225 ARG A N 1
ATOM 1645 C CA . ARG A 1 225 ? 36.180 -27.718 5.744 1.00 40.91 225 ARG A CA 1
ATOM 1646 C C . ARG A 1 225 ? 36.422 -29.192 5.401 1.00 40.91 225 ARG A C 1
ATOM 1648 O O . ARG A 1 225 ? 35.963 -30.066 6.126 1.00 40.91 225 ARG A O 1
ATOM 1655 N N . ALA A 1 226 ? 37.161 -29.464 4.328 1.00 39.19 226 ALA A N 1
ATOM 1656 C CA . ALA A 1 226 ? 37.622 -30.803 3.968 1.00 39.19 226 ALA A CA 1
ATOM 1657 C C . ALA A 1 226 ? 39.138 -30.779 3.719 1.00 39.19 226 ALA A C 1
ATOM 1659 O O . ALA A 1 226 ? 39.575 -30.812 2.578 1.00 39.19 226 ALA A O 1
ATOM 1660 N N . ASN A 1 227 ? 39.926 -30.599 4.784 1.00 40.97 227 ASN A N 1
ATOM 1661 C CA . ASN A 1 227 ? 41.328 -31.035 4.871 1.00 40.97 227 ASN A CA 1
ATOM 1662 C C . ASN A 1 227 ? 41.845 -30.808 6.299 1.00 40.97 227 ASN A C 1
ATOM 1664 O O . ASN A 1 227 ? 42.571 -29.862 6.592 1.00 40.97 227 ASN A O 1
ATOM 1668 N N . SER A 1 228 ? 41.443 -31.693 7.206 1.00 41.50 228 SER A N 1
ATOM 1669 C CA . SER A 1 228 ? 42.143 -31.905 8.473 1.00 41.50 228 SER A CA 1
ATOM 1670 C C . SER A 1 228 ? 41.999 -33.369 8.884 1.00 41.50 228 SER A C 1
ATOM 1672 O O . SER A 1 228 ? 41.398 -33.678 9.908 1.00 41.50 228 SER A O 1
ATOM 1674 N N . GLU A 1 229 ? 42.530 -34.271 8.058 1.00 34.62 229 GLU A N 1
ATOM 1675 C CA . GLU A 1 229 ? 42.869 -35.629 8.484 1.00 34.62 229 GLU A CA 1
ATOM 1676 C C . GLU A 1 229 ? 44.383 -35.692 8.707 1.00 34.62 229 GLU A C 1
ATOM 1678 O O . GLU A 1 229 ? 45.193 -35.589 7.786 1.00 34.62 229 GLU A O 1
ATOM 1683 N N . HIS A 1 230 ? 44.757 -35.783 9.981 1.00 42.66 230 HIS A N 1
ATOM 1684 C CA . HIS A 1 230 ? 46.082 -36.180 10.441 1.00 42.66 230 HIS A CA 1
ATOM 1685 C C . HIS A 1 230 ? 46.335 -37.642 10.046 1.00 42.66 230 HIS A C 1
ATOM 1687 O O . HIS A 1 230 ? 45.535 -38.496 10.436 1.00 42.66 230 HIS A O 1
ATOM 1693 N N . PRO A 1 231 ? 47.458 -37.997 9.398 1.00 40.94 231 PRO A N 1
ATOM 1694 C CA . PRO A 1 231 ? 47.912 -39.370 9.424 1.00 40.94 231 PRO A CA 1
ATOM 1695 C C . PRO A 1 231 ? 48.713 -39.596 10.710 1.00 40.94 231 PRO A C 1
ATOM 1697 O O . PRO A 1 231 ? 49.790 -39.033 10.912 1.00 40.94 231 PRO A O 1
ATOM 1700 N N . ALA A 1 232 ? 48.183 -40.459 11.572 1.00 41.59 232 ALA A N 1
ATOM 1701 C CA . ALA A 1 232 ? 48.972 -41.140 12.581 1.00 41.59 232 ALA A CA 1
ATOM 1702 C C . ALA A 1 232 ? 50.101 -41.929 11.894 1.00 41.59 232 ALA A C 1
ATOM 1704 O O . ALA A 1 232 ? 49.857 -42.704 10.968 1.00 41.59 232 ALA A O 1
ATOM 1705 N N . ARG A 1 233 ? 51.337 -41.767 12.367 1.00 37.69 233 ARG A N 1
ATOM 1706 C CA . ARG A 1 233 ? 52.407 -42.747 12.166 1.00 37.69 233 ARG A CA 1
ATOM 1707 C C . ARG A 1 233 ? 53.030 -43.046 13.518 1.00 37.69 233 ARG A C 1
ATOM 1709 O O . ARG A 1 233 ? 53.715 -42.203 14.084 1.00 37.69 233 ARG A O 1
ATOM 1716 N N . GLY A 1 234 ? 52.735 -44.239 14.022 1.00 41.84 234 GLY A N 1
ATOM 1717 C CA . GLY A 1 234 ? 53.533 -44.890 15.045 1.00 41.84 234 GLY A CA 1
ATOM 1718 C C . GLY A 1 234 ? 54.681 -45.660 14.397 1.00 41.84 234 GLY A C 1
ATOM 1719 O O . GLY A 1 234 ? 54.474 -46.340 13.389 1.00 41.84 234 GLY A O 1
ATOM 1720 N N . ALA A 1 235 ? 55.861 -45.516 14.987 1.00 38.78 235 ALA A N 1
ATOM 1721 C CA . ALA A 1 235 ? 56.846 -46.555 15.272 1.00 38.78 235 ALA A CA 1
ATOM 1722 C C . ALA A 1 235 ? 57.799 -45.974 16.323 1.00 38.78 235 ALA A C 1
ATOM 1724 O O . ALA A 1 235 ? 58.270 -44.836 16.098 1.00 38.78 235 ALA A O 1
#

Secondary structure (DSSP, 8-state):
-TT-HHHHHHHHHHH-TT-HHHHHHHHHHHHHTT-HHHHHHHHHHHHHH-TT-HHHHHHHHHHHHHTT---HHHHHHHHHHHHH-S--TTHHHHHHHHHHHHHHHT-STT-SHHHHHHHHHHHHT-HHHHT-HHHHHHHHHHHHHHHHHTT-HHHHHHHHHHHHHHS--HHHHHHHHHHHHHTT-HHHHHHHHHHHHHHHHHSPPPPSSHHHHHHHHHHHHHSTTS---------

Solvent-accessible surface area (backbone atoms only — not comparable to full-atom values): 12770 Å² total; per-residue (Å²): 113,100,84,40,66,61,60,49,28,48,49,47,19,66,82,31,76,85,37,62,67,34,46,38,50,25,30,51,45,32,36,73,71,75,33,35,69,60,22,45,66,58,39,54,63,52,40,73,77,40,48,40,45,43,67,42,30,53,49,46,47,56,30,28,37,77,74,68,30,36,49,74,68,53,55,47,46,31,27,47,4,33,38,56,35,78,76,67,79,73,49,58,61,62,48,49,66,55,48,51,57,52,19,72,66,62,82,25,50,74,41,34,61,70,51,56,48,52,32,47,54,25,35,72,65,9,73,69,35,68,82,34,39,65,53,44,19,51,46,28,43,50,50,15,50,54,28,44,77,70,71,36,54,70,57,12,49,53,26,41,56,53,16,44,72,49,46,85,45,74,69,57,46,53,52,56,23,49,50,35,34,75,73,73,34,52,71,59,16,50,52,48,47,55,49,47,53,57,54,53,74,70,48,75,77,82,66,98,44,72,70,55,53,51,51,53,59,56,55,58,63,73,66,72,81,79,84,84,80,82,80,88,77,90,131

Radius of gyration: 23.07 Å; Cα contacts (8 Å, |Δi|>4): 285; chains: 1; bounding box: 73×68×47 Å

Organism: NCBI:txid410659

Sequence (235 aa):
MWGHADQQAMLWAQINPHSARAQAYAAQFEAGNGQPVDAQRRLLPLLAAHPDQVQLAFNLLNVQCQLGGVTAAAAQSARTAMATMRNPGTLLTSWFGRALGVAQAAHCPGFDVPLLQSLVDAGLGNTRLRSNPGRQQDLYYIDGQIALARGAAAAAQGDFERALGFDVRPGFAAEAAAQLGSAGHPRRALALLDRYQQVAAQASAPGLGMGMIHAGCCASRTTGRANSEHPARGA

Foldseek 3Di:
DVPCQQVVLVVQCVVVVLDLVSLLSNLVSCQVVVNLVVSLVSLVVNCVVPLLSLSSLLSNQVSVQVVAADDPVSLVSNLSNLLEHQDCDCPLLVSLVVLQVVQLVVRHHHSHLVSQLSNLVSNCNRPNQVVPLQSLLSSLQSVLVSCLSVVNNVSSLVSLLVSCVSPLDPVSLQVSLVSCVVSVNNVSSVVSVVSSVVVVVVDPDDPPDPVVVVVVVVVVVVPPPPDDDDDDDDD

Mean predicted aligned error: 8.43 Å

pLDDT: mean 88.67, std 16.35, range [34.62, 98.69]

Nearest PDB structures (foldseek):
  2xpi-assembly1_D  TM=3.168E-01  e=1.511E-02  Schizosaccharomyces pombe
  4a1s-assembly1_B  TM=4.164E-01  e=1.018E-01  Drosophila melanogaster
  3ro3-assembly1_A  TM=5.084E-01  e=6.560E-01  Mus musculus
  5g04-assembly1_J  TM=2.905E-01  e=4.600E-01  Homo sapiens
  5zvw-assembly1_A  TM=3.759E-01  e=1.593E+00  Bacillus phage phi3T